Protein AF-A0A6C1PDG0-F1 (afdb_monomer_lite)

pLDDT: mean 93.35, std 4.79, range [68.06, 98.62]

Radius of gyration: 22.15 Å; chains: 1; bounding box: 51×42×56 Å

Secondary structure (DSSP, 8-state):
--TTHHHHHHHHHTS-------S--EE-HHHHHTT-----TT-TTHHHHHHHHHHHHH-HHHHHHHHH-SBTTTEEEETTEEEEPTT-S-----TTTSS-GGGSPPBTTS-TTHHHHHHHHHHHPEEPTTTT----GGGGHHHHHHHHHHHHHHHHHHHHSSS-TTHHHHHHHHHHHTTHHHHHHHHHHHHHHHHHT-

Foldseek 3Di:
DAAQVQLVVCVVVVDRGDDDDPDAFEDAQCNVCVQDDDDDPPDPCRVVVVVLLVCCAPPLVSVCCVAQNDDPQQWHQDPQAIGGDPPSPDGRPPSVRGYDPLSHGHHPRGPRCSVVVVVVSVVRHHYDPQHPDDADCVVPPQLVVQLVVLCVVPVVCCVVVVDDPVCVVVSVVSSVVSPVVVVVVSSVVSSVVVVVVD

Structure (mmCIF, N/CA/C/O backbone):
data_AF-A0A6C1PDG0-F1
#
_entry.id   AF-A0A6C1PDG0-F1
#
loop_
_atom_site.group_PDB
_atom_site.id
_atom_site.type_symbol
_atom_site.label_atom_id
_atom_site.label_alt_id
_atom_site.label_comp_id
_atom_site.label_asym_id
_atom_site.label_entity_id
_atom_site.label_seq_id
_atom_site.pdbx_PDB_ins_code
_atom_site.Cartn_x
_atom_site.Cartn_y
_atom_site.Cartn_z
_atom_site.occupancy
_atom_site.B_iso_or_equiv
_atom_site.auth_seq_id
_atom_site.auth_comp_id
_atom_site.auth_asym_id
_atom_site.auth_atom_id
_atom_site.pdbx_PDB_model_num
ATOM 1 N N . PHE A 1 1 ? -10.780 -6.781 -4.897 1.00 79.56 1 PHE A N 1
ATOM 2 C CA . PHE A 1 1 ? -12.173 -6.525 -4.487 1.00 79.56 1 PHE A CA 1
ATOM 3 C C . PHE A 1 1 ? -12.171 -6.325 -2.980 1.00 79.56 1 PHE A C 1
ATOM 5 O O . PHE A 1 1 ? -11.527 -7.122 -2.313 1.00 79.56 1 PHE A O 1
ATOM 12 N N . LYS A 1 2 ? -12.772 -5.249 -2.462 1.00 86.88 2 LYS A N 1
ATOM 13 C CA . LYS A 1 2 ? -12.833 -4.938 -1.023 1.00 86.88 2 LYS A CA 1
ATOM 14 C C . LYS A 1 2 ? -14.305 -5.033 -0.602 1.00 86.88 2 LYS A C 1
ATOM 16 O O . LYS A 1 2 ? -15.092 -4.256 -1.132 1.00 86.88 2 LYS A O 1
ATOM 21 N N . PRO A 1 3 ? -14.702 -5.953 0.293 1.00 89.88 3 PRO A N 1
ATOM 22 C CA . PRO A 1 3 ? -16.072 -5.986 0.799 1.00 89.88 3 PRO A CA 1
ATOM 23 C C . PRO A 1 3 ? -16.446 -4.640 1.433 1.00 89.88 3 PRO A C 1
ATOM 25 O O . PRO A 1 3 ? -15.637 -4.065 2.159 1.00 89.88 3 PRO A O 1
ATOM 28 N N . GLY A 1 4 ? -17.633 -4.114 1.118 1.00 87.06 4 GLY A N 1
ATOM 29 C CA . GLY A 1 4 ? -18.064 -2.781 1.561 1.00 87.06 4 GLY A CA 1
ATOM 30 C C . GLY A 1 4 ? -17.390 -1.608 0.829 1.00 87.06 4 GLY A C 1
ATOM 31 O O . GLY A 1 4 ? -17.653 -0.455 1.157 1.00 87.06 4 GLY A O 1
ATOM 32 N N . GLY A 1 5 ? -16.475 -1.881 -0.112 1.00 87.94 5 GLY A N 1
ATOM 33 C CA . GLY A 1 5 ? -15.716 -0.853 -0.824 1.00 87.94 5 GLY A CA 1
ATOM 34 C C . GLY A 1 5 ? -16.561 -0.074 -1.824 1.00 87.94 5 GLY A C 1
ATOM 35 O O . GLY A 1 5 ? -16.351 1.120 -1.978 1.00 87.94 5 GLY A O 1
ATOM 36 N N . GLN A 1 6 ? -17.537 -0.717 -2.466 1.00 90.19 6 GLN A N 1
ATOM 37 C CA . GLN A 1 6 ? -18.466 -0.021 -3.350 1.00 90.19 6 GLN A CA 1
ATOM 38 C C . GLN A 1 6 ? -19.287 1.005 -2.568 1.00 90.19 6 GLN A C 1
ATOM 40 O O . GLN A 1 6 ? -19.296 2.170 -2.936 1.00 90.19 6 GLN A O 1
ATOM 45 N N . GLU A 1 7 ? -19.907 0.585 -1.469 1.00 88.31 7 GLU A N 1
ATOM 46 C CA . GLU A 1 7 ? -20.722 1.440 -0.610 1.00 88.31 7 GLU A CA 1
ATOM 47 C C . GLU A 1 7 ? -19.892 2.593 -0.024 1.00 88.31 7 GLU A C 1
ATOM 49 O O . GLU A 1 7 ? -20.354 3.730 0.040 1.00 88.31 7 GLU A O 1
ATOM 54 N N . GLU A 1 8 ? -18.632 2.329 0.345 1.00 85.81 8 GLU A N 1
ATOM 55 C CA . GLU A 1 8 ? -17.693 3.370 0.775 1.00 85.81 8 GLU A CA 1
ATOM 56 C C . GLU A 1 8 ? -17.441 4.417 -0.324 1.00 85.81 8 GLU A C 1
ATOM 58 O O . GLU A 1 8 ? -17.440 5.616 -0.037 1.00 85.81 8 GLU A O 1
ATOM 63 N N . GLU A 1 9 ? -17.235 3.991 -1.573 1.00 88.75 9 GLU A N 1
ATOM 64 C CA . GLU A 1 9 ? -17.018 4.900 -2.702 1.00 88.75 9 GLU A CA 1
ATOM 65 C C . GLU A 1 9 ? -18.307 5.638 -3.106 1.00 88.75 9 GLU A C 1
ATOM 67 O O . GLU A 1 9 ? -18.243 6.824 -3.422 1.00 88.75 9 GLU A O 1
ATOM 72 N N . GLU A 1 10 ? -19.479 5.001 -3.029 1.00 89.69 10 GLU A N 1
ATOM 73 C CA . GLU A 1 10 ? -20.770 5.664 -3.272 1.00 89.69 10 GLU A CA 1
ATOM 74 C C . GLU A 1 10 ? -21.017 6.799 -2.274 1.00 89.69 10 GLU A C 1
ATOM 76 O O . GLU A 1 10 ? -21.421 7.893 -2.668 1.00 89.69 10 GLU A O 1
ATOM 81 N N . ILE A 1 11 ? -20.716 6.572 -0.991 1.00 84.44 11 ILE A N 1
ATOM 82 C CA . ILE A 1 11 ? -20.807 7.604 0.052 1.00 84.44 11 ILE A CA 1
ATOM 83 C C . ILE A 1 11 ? -19.779 8.710 -0.193 1.00 84.44 11 ILE A C 1
ATOM 85 O O . ILE A 1 11 ? -20.094 9.888 -0.052 1.00 84.44 11 ILE A O 1
ATOM 89 N N . ARG A 1 12 ? -18.543 8.339 -0.546 1.00 83.94 12 ARG A N 1
ATOM 90 C CA . ARG A 1 12 ? -17.442 9.287 -0.753 1.00 83.94 12 ARG A CA 1
ATOM 91 C C . ARG A 1 12 ? -17.684 10.214 -1.939 1.00 83.94 12 ARG A C 1
ATOM 93 O O . ARG A 1 12 ? -17.355 11.394 -1.852 1.00 83.94 12 ARG A O 1
ATOM 100 N N . TRP A 1 13 ? -18.187 9.673 -3.044 1.00 87.38 13 TRP A N 1
ATOM 101 C CA . TRP A 1 13 ? -18.363 10.415 -4.290 1.00 87.38 13 TRP A CA 1
ATOM 102 C C . TRP A 1 13 ? -19.782 10.927 -4.497 1.00 87.38 13 TRP A C 1
ATOM 104 O O . TRP A 1 13 ? -19.983 11.716 -5.414 1.00 87.38 13 TRP A O 1
ATOM 114 N N . GLU A 1 14 ? -20.751 10.500 -3.687 1.00 88.94 14 GLU A N 1
ATOM 115 C CA . GLU A 1 14 ? -22.176 10.828 -3.839 1.00 88.94 14 GLU A CA 1
ATOM 116 C C . GLU A 1 14 ? -22.739 10.432 -5.221 1.00 88.94 14 GLU A C 1
ATOM 118 O O . GLU A 1 14 ? -23.645 11.067 -5.759 1.00 88.94 14 GLU A O 1
ATOM 123 N N . HIS A 1 15 ? -22.187 9.375 -5.822 1.00 91.56 15 HIS A N 1
ATOM 124 C CA . HIS A 1 15 ? -22.575 8.848 -7.131 1.00 91.56 15 HIS A CA 1
ATOM 125 C C . HIS A 1 15 ? -22.663 7.323 -7.085 1.00 91.56 15 HIS A C 1
ATOM 127 O O . HIS A 1 15 ? -21.976 6.681 -6.295 1.00 91.56 15 HIS A O 1
ATOM 133 N N . LEU A 1 16 ? -23.466 6.740 -7.981 1.00 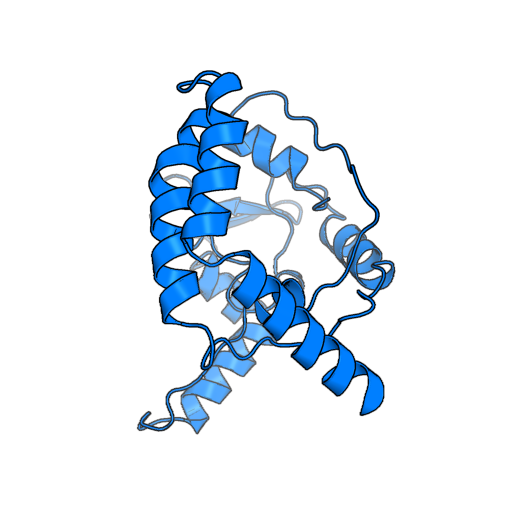90.69 16 LEU A N 1
ATOM 134 C CA . LEU A 1 16 ? -23.474 5.294 -8.212 1.00 90.69 16 LEU A CA 1
ATOM 135 C C . LEU A 1 16 ? -22.066 4.815 -8.577 1.00 90.69 16 LEU A C 1
ATOM 137 O O . LEU A 1 16 ? -21.460 5.313 -9.529 1.00 90.69 16 LEU A O 1
ATOM 141 N N . TYR A 1 17 ? -21.583 3.814 -7.852 1.00 90.31 17 TYR A N 1
ATOM 142 C CA . TYR A 1 17 ? -20.277 3.210 -8.059 1.00 90.31 17 TYR A CA 1
ATOM 143 C C . TYR A 1 17 ? -20.470 1.710 -8.233 1.00 90.31 17 TYR A C 1
ATOM 145 O O . TYR A 1 17 ? -21.264 1.098 -7.536 1.00 90.31 17 TYR A O 1
ATOM 153 N N . TYR A 1 18 ? -19.743 1.094 -9.160 1.00 89.88 18 TYR A N 1
ATOM 154 C CA . TYR A 1 18 ? -19.784 -0.355 -9.342 1.00 89.88 18 TYR A CA 1
ATOM 155 C C . TYR A 1 18 ? -18.384 -0.920 -9.193 1.00 89.88 18 TYR A C 1
ATOM 157 O O . TYR A 1 18 ? -17.496 -0.636 -10.000 1.00 89.88 18 TYR A O 1
ATOM 165 N N . GLN A 1 19 ? -18.188 -1.760 -8.179 1.00 88.62 19 GLN A N 1
ATOM 166 C CA . GLN A 1 19 ? -16.924 -2.454 -7.991 1.00 88.62 19 GLN A CA 1
ATOM 167 C C . GLN A 1 19 ? -16.975 -3.833 -8.652 1.00 88.62 19 GLN A C 1
ATOM 169 O O . GLN A 1 19 ? -17.610 -4.759 -8.154 1.00 88.62 19 GLN A O 1
ATOM 174 N N . VAL A 1 20 ? -16.243 -4.001 -9.754 1.00 88.19 20 VAL A N 1
ATOM 175 C CA . VAL A 1 20 ? -16.146 -5.286 -10.462 1.00 88.19 20 VAL A CA 1
ATOM 176 C C . VAL A 1 20 ? -14.816 -5.964 -10.143 1.00 88.19 20 VAL A C 1
ATOM 178 O O . VAL A 1 20 ? -13.740 -5.384 -10.293 1.00 88.19 20 VAL A O 1
ATOM 181 N N . GLN A 1 21 ? -14.869 -7.220 -9.699 1.00 86.44 21 GLN A N 1
ATOM 182 C CA . GLN A 1 21 ? -13.666 -8.016 -9.485 1.00 86.44 21 GLN A CA 1
ATOM 183 C C . GLN A 1 21 ? -13.102 -8.510 -10.824 1.00 86.44 21 GLN A C 1
ATOM 185 O O . GLN A 1 21 ? -13.670 -9.398 -11.450 1.00 86.44 21 GLN A O 1
ATOM 190 N N . MET A 1 22 ? -11.954 -7.968 -11.240 1.00 89.25 22 MET A N 1
ATOM 191 C CA . MET A 1 22 ? -11.300 -8.366 -12.497 1.00 89.25 22 MET A CA 1
ATOM 192 C C . MET A 1 22 ? -10.426 -9.620 -12.369 1.00 89.25 22 MET A C 1
ATOM 194 O O . MET A 1 22 ? -10.223 -10.337 -13.344 1.00 89.25 22 MET A O 1
ATOM 198 N N . THR A 1 23 ? -9.887 -9.888 -11.178 1.00 89.31 23 THR A N 1
ATOM 199 C CA . THR A 1 23 ? -8.980 -11.014 -10.920 1.00 89.31 23 THR A CA 1
ATOM 200 C C . THR A 1 23 ? -9.304 -11.691 -9.586 1.00 89.31 23 THR A C 1
ATOM 202 O O . THR A 1 23 ? -9.854 -11.047 -8.684 1.00 89.31 23 THR A O 1
ATOM 205 N N . PRO A 1 24 ? -8.973 -12.986 -9.413 1.00 89.56 24 PRO A N 1
ATOM 206 C CA . PRO A 1 24 ? -9.120 -13.663 -8.127 1.00 89.56 24 PRO A CA 1
ATOM 207 C C . PRO A 1 24 ? -8.360 -12.945 -7.006 1.00 89.56 24 PRO A C 1
ATOM 209 O O . PRO A 1 24 ? -7.290 -12.373 -7.230 1.00 89.56 24 PRO A O 1
ATOM 212 N N . ALA A 1 25 ? -8.887 -13.018 -5.783 1.00 91.38 25 ALA A N 1
ATOM 213 C CA . ALA A 1 25 ? -8.200 -12.492 -4.610 1.00 91.38 25 ALA A CA 1
ATOM 214 C C . ALA A 1 25 ? -6.823 -13.155 -4.471 1.00 91.38 25 ALA A C 1
ATOM 216 O O . ALA A 1 25 ? -6.715 -14.384 -4.470 1.00 91.38 25 ALA A O 1
ATOM 217 N N . THR A 1 26 ? -5.778 -12.333 -4.393 1.00 92.81 26 THR A N 1
ATOM 218 C CA . THR A 1 26 ? -4.386 -12.786 -4.375 1.00 92.81 26 THR A CA 1
ATOM 219 C C . THR A 1 26 ? -3.638 -12.109 -3.235 1.00 92.81 26 THR A C 1
ATOM 221 O O . THR A 1 26 ? -3.666 -10.887 -3.113 1.00 92.81 26 THR A O 1
ATOM 224 N N . LEU A 1 27 ? -2.956 -12.902 -2.411 1.00 92.94 27 LEU A N 1
ATOM 225 C CA . LEU A 1 27 ? -2.097 -12.431 -1.332 1.00 92.94 27 LEU A CA 1
ATOM 226 C C . LEU A 1 27 ? -0.672 -12.229 -1.859 1.00 92.94 27 LEU A C 1
ATOM 228 O O . LEU A 1 27 ? -0.017 -13.189 -2.272 1.00 92.94 27 LEU A O 1
ATOM 232 N N . THR A 1 28 ? -0.185 -10.992 -1.835 1.00 93.44 28 THR A N 1
ATOM 233 C CA . THR A 1 28 ? 1.153 -10.609 -2.313 1.00 93.44 28 THR A CA 1
ATOM 234 C C . THR A 1 28 ? 2.068 -10.232 -1.149 1.00 93.44 28 THR A C 1
ATOM 236 O O . THR A 1 28 ? 1.589 -9.881 -0.070 1.00 93.44 28 THR A O 1
ATOM 239 N N . THR A 1 29 ? 3.391 -10.249 -1.368 1.00 93.94 29 THR A N 1
ATOM 240 C CA . THR A 1 29 ? 4.356 -9.752 -0.369 1.00 93.94 29 THR A CA 1
ATOM 241 C C . THR A 1 29 ? 4.065 -8.298 -0.012 1.00 93.94 29 THR A C 1
ATOM 243 O O . THR A 1 29 ? 3.981 -7.974 1.165 1.00 93.94 29 THR A O 1
ATOM 246 N N . SER A 1 30 ? 3.830 -7.443 -1.016 1.00 91.25 30 SER A N 1
ATOM 247 C CA . SER A 1 30 ? 3.490 -6.030 -0.808 1.00 91.25 30 SER A CA 1
ATOM 248 C C . SER A 1 30 ? 2.234 -5.843 0.041 1.00 91.25 30 SER A C 1
ATOM 250 O O . SER A 1 30 ? 2.203 -4.944 0.871 1.00 91.25 30 SER A O 1
ATOM 252 N N . GLY A 1 31 ? 1.229 -6.711 -0.113 1.00 90.44 31 GLY A N 1
ATOM 253 C CA . GLY A 1 31 ? 0.002 -6.666 0.678 1.00 90.44 31 GLY A CA 1
ATOM 254 C C . GLY A 1 31 ? 0.229 -7.002 2.152 1.00 90.44 31 GLY A C 1
ATOM 255 O O . GLY A 1 31 ? -0.265 -6.287 3.016 1.00 90.44 31 GLY A O 1
ATOM 256 N N . ILE A 1 32 ? 1.004 -8.050 2.456 1.00 90.19 32 ILE A N 1
ATOM 257 C CA . ILE A 1 32 ? 1.231 -8.474 3.852 1.00 90.19 32 ILE A CA 1
ATOM 258 C C . ILE A 1 32 ? 2.185 -7.557 4.626 1.00 90.19 32 ILE A C 1
ATOM 260 O O . ILE A 1 32 ? 2.162 -7.568 5.853 1.00 90.19 32 ILE A O 1
ATOM 264 N N . VAL A 1 33 ? 3.009 -6.764 3.932 1.00 91.75 33 VAL A N 1
ATOM 265 C CA . VAL A 1 33 ? 3.944 -5.814 4.562 1.00 91.75 33 VAL A CA 1
ATOM 266 C C . VAL A 1 33 ? 3.472 -4.356 4.512 1.00 91.75 33 VAL A C 1
ATOM 268 O O . VAL A 1 33 ? 4.160 -3.482 5.036 1.00 91.75 33 VAL A O 1
ATOM 271 N N . ALA A 1 34 ? 2.314 -4.076 3.903 1.00 89.69 34 ALA A N 1
ATOM 272 C CA . ALA A 1 34 ? 1.837 -2.714 3.635 1.00 89.69 34 ALA A CA 1
ATOM 273 C C . ALA A 1 34 ? 1.663 -1.851 4.897 1.00 89.69 34 ALA A C 1
ATOM 275 O O . ALA A 1 34 ? 1.782 -0.630 4.833 1.00 89.69 34 ALA A O 1
ATOM 276 N N . THR A 1 35 ? 1.368 -2.481 6.036 1.00 90.38 35 THR A N 1
ATOM 277 C CA . THR A 1 35 ? 0.995 -1.807 7.290 1.00 90.38 35 THR A CA 1
ATOM 278 C C . THR A 1 35 ? 1.822 -2.311 8.470 1.00 90.38 35 THR A C 1
ATOM 280 O O . THR A 1 35 ? 1.318 -2.462 9.584 1.00 90.38 35 THR A O 1
ATOM 283 N N . MET A 1 36 ? 3.099 -2.625 8.232 1.00 90.75 36 MET A N 1
ATOM 284 C CA . MET A 1 36 ? 4.018 -2.970 9.316 1.00 90.75 36 MET A CA 1
ATOM 285 C C . MET A 1 36 ? 4.353 -1.733 10.149 1.00 90.75 36 MET A C 1
ATOM 287 O O . MET A 1 36 ? 4.649 -0.664 9.617 1.00 90.75 36 MET A O 1
ATOM 291 N N . LEU A 1 37 ? 4.360 -1.909 11.466 1.00 91.56 37 LEU A N 1
ATOM 292 C CA . LEU A 1 37 ? 4.770 -0.887 12.421 1.00 91.56 37 LEU A CA 1
ATOM 293 C C . LEU A 1 37 ? 6.138 -1.255 12.987 1.00 91.56 37 LEU A C 1
ATOM 295 O O . LEU A 1 37 ? 6.412 -2.421 13.267 1.00 91.56 37 LEU A O 1
ATOM 299 N N . ALA A 1 38 ? 6.990 -0.252 13.173 1.00 93.00 38 ALA A N 1
ATOM 300 C CA . ALA A 1 38 ? 8.311 -0.421 13.757 1.00 93.00 38 ALA A CA 1
ATOM 301 C C . ALA A 1 38 ? 8.520 0.577 14.896 1.00 93.00 38 ALA A C 1
ATOM 303 O O . ALA A 1 38 ? 8.091 1.729 14.824 1.00 93.00 38 ALA A O 1
ATOM 304 N N . VAL A 1 39 ? 9.227 0.135 15.936 1.00 95.81 39 VAL A N 1
ATOM 305 C CA . VAL A 1 39 ? 9.730 1.004 17.001 1.00 95.81 39 VAL A CA 1
ATOM 306 C C . VAL A 1 39 ? 11.200 1.278 16.719 1.00 95.81 39 VAL A C 1
ATOM 308 O O . VAL A 1 39 ? 11.973 0.356 16.465 1.00 95.81 39 VAL A O 1
ATOM 311 N N . SER A 1 40 ? 11.591 2.551 16.754 1.00 96.81 40 SER A N 1
ATOM 312 C CA . SER A 1 40 ? 12.995 2.936 16.596 1.00 96.81 40 SER A CA 1
ATOM 313 C C . SER A 1 40 ? 13.865 2.237 17.639 1.00 96.81 40 SER A C 1
ATOM 315 O O . SER A 1 40 ? 13.567 2.296 18.834 1.00 96.81 40 SER A O 1
ATOM 317 N N . SER A 1 41 ? 14.988 1.663 17.203 1.00 96.06 41 SER A N 1
ATOM 318 C CA . SER A 1 41 ? 16.004 1.081 18.091 1.00 96.06 41 SER A CA 1
ATOM 319 C C . SER A 1 41 ? 16.640 2.106 19.038 1.00 96.06 41 SER A C 1
ATOM 321 O O . SER A 1 41 ? 17.275 1.731 20.015 1.00 96.06 41 SER A O 1
ATOM 323 N N . GLN A 1 42 ? 16.450 3.402 18.769 1.00 97.56 42 GLN A N 1
ATOM 324 C CA . GLN A 1 42 ? 16.918 4.511 19.603 1.00 97.56 42 GLN A CA 1
ATOM 325 C C . GLN A 1 42 ? 15.838 5.036 20.566 1.00 97.56 42 GLN A C 1
ATOM 327 O O . GLN A 1 42 ? 16.069 6.019 21.274 1.00 97.56 42 GLN A O 1
ATOM 332 N N . SER A 1 43 ? 14.638 4.444 20.575 1.00 97.38 43 SER A N 1
ATOM 333 C CA . SER A 1 43 ? 13.586 4.841 21.510 1.00 97.38 43 SER A CA 1
ATOM 334 C C . SER A 1 43 ? 14.054 4.631 22.947 1.00 97.38 43 SER A C 1
ATOM 336 O O . SER A 1 43 ? 14.586 3.584 23.298 1.00 97.38 43 SER A O 1
ATOM 338 N N . ARG A 1 44 ? 13.798 5.617 23.810 1.00 97.81 44 ARG A N 1
ATOM 339 C CA . ARG A 1 44 ? 14.073 5.502 25.251 1.00 97.81 44 ARG A CA 1
ATOM 340 C C . ARG A 1 44 ? 13.056 4.623 25.989 1.00 97.81 44 ARG A C 1
ATOM 342 O O . ARG A 1 44 ? 13.219 4.402 27.179 1.00 97.81 44 ARG A O 1
ATOM 349 N N . ASN A 1 45 ? 11.995 4.188 25.306 1.00 97.56 45 ASN A N 1
ATOM 350 C CA . ASN A 1 45 ? 10.864 3.466 25.886 1.00 97.56 45 ASN A CA 1
ATOM 351 C C . ASN A 1 45 ? 10.364 2.386 24.910 1.00 97.56 45 ASN A C 1
ATOM 353 O O . ASN A 1 45 ? 9.217 2.434 24.464 1.00 97.56 45 ASN A O 1
ATOM 357 N N . ILE A 1 46 ? 11.235 1.456 24.506 1.00 97.62 46 ILE A N 1
ATOM 358 C CA . ILE A 1 46 ? 10.889 0.418 23.519 1.00 97.62 46 ILE A CA 1
ATOM 359 C C . ILE A 1 46 ? 9.766 -0.475 24.056 1.00 97.62 46 ILE A C 1
ATOM 361 O O . ILE A 1 46 ? 8.767 -0.676 23.370 1.00 97.62 46 ILE A O 1
ATOM 365 N N . GLU A 1 47 ? 9.881 -0.935 25.300 1.00 97.56 47 GLU A N 1
ATOM 366 C CA . GLU A 1 47 ? 8.918 -1.834 25.939 1.00 97.56 47 GLU A CA 1
ATOM 367 C C . GLU A 1 47 ? 7.535 -1.185 26.022 1.00 97.56 47 GLU A C 1
ATOM 369 O O . GLU A 1 47 ? 6.543 -1.801 25.647 1.00 97.56 47 GLU A O 1
ATOM 374 N N . LYS A 1 48 ? 7.466 0.090 26.430 1.00 97.75 48 LYS A N 1
ATOM 375 C CA . LYS A 1 48 ? 6.197 0.829 26.502 1.00 97.75 48 LYS A CA 1
ATOM 376 C C . LYS A 1 48 ? 5.605 1.143 25.133 1.00 97.75 48 LYS A C 1
ATOM 378 O O . LYS A 1 48 ? 4.387 1.119 24.990 1.00 97.75 48 LYS A O 1
ATOM 383 N N . ALA A 1 49 ? 6.435 1.409 24.126 1.00 96.81 49 ALA A N 1
ATOM 384 C CA . ALA A 1 49 ? 5.951 1.573 22.759 1.00 96.81 49 ALA A CA 1
ATOM 385 C C . ALA A 1 49 ? 5.335 0.267 22.233 1.00 96.81 49 ALA A C 1
ATOM 387 O O . ALA A 1 49 ? 4.255 0.295 21.651 1.00 96.81 49 ALA A O 1
ATOM 388 N N . VAL A 1 50 ? 5.978 -0.877 22.486 1.00 96.31 50 VAL A N 1
ATOM 389 C CA . VAL A 1 50 ? 5.444 -2.194 22.111 1.00 96.31 50 VAL A CA 1
ATOM 390 C C . VAL A 1 50 ? 4.182 -2.536 22.909 1.00 96.31 50 VAL A C 1
ATOM 392 O O . VAL A 1 50 ? 3.226 -3.025 22.319 1.00 96.31 50 VAL A O 1
ATOM 395 N N . GLU A 1 51 ? 4.129 -2.231 24.208 1.00 96.69 51 GLU A N 1
ATOM 396 C CA . GLU A 1 51 ? 2.929 -2.405 25.043 1.00 96.69 51 GLU A CA 1
ATOM 397 C C . GLU A 1 51 ? 1.741 -1.604 24.491 1.00 96.69 51 GLU A C 1
ATOM 399 O O . GLU A 1 51 ? 0.645 -2.144 24.351 1.00 96.69 51 GLU A O 1
ATOM 404 N N . TYR A 1 52 ? 1.972 -0.346 24.099 1.00 94.44 52 TYR A N 1
ATOM 405 C CA . TYR A 1 52 ? 0.956 0.484 23.454 1.00 94.44 52 TYR A CA 1
ATOM 406 C C . TYR A 1 52 ? 0.496 -0.099 22.113 1.00 94.44 52 TYR A C 1
ATOM 408 O O . TYR A 1 52 ? -0.704 -0.183 21.863 1.00 94.44 52 TYR A O 1
ATOM 416 N N . LEU A 1 53 ? 1.431 -0.531 21.259 1.00 94.75 53 LEU A N 1
ATOM 417 C CA . LEU A 1 53 ? 1.075 -1.172 19.995 1.00 94.75 53 LEU A CA 1
ATOM 418 C C . LEU A 1 53 ? 0.262 -2.445 20.235 1.00 94.75 53 LEU A C 1
ATOM 420 O O . LEU A 1 53 ? -0.760 -2.630 19.592 1.00 94.75 53 LEU A O 1
ATOM 424 N N . ASN A 1 54 ? 0.646 -3.283 21.197 1.00 95.12 54 ASN A N 1
ATOM 425 C CA . ASN A 1 54 ? -0.125 -4.473 21.537 1.00 95.12 54 ASN A CA 1
ATOM 426 C C . ASN A 1 54 ? -1.555 -4.106 21.956 1.00 95.12 54 ASN A C 1
ATOM 428 O O . ASN A 1 54 ? -2.504 -4.669 21.421 1.00 95.12 54 ASN A O 1
ATOM 432 N N . ALA A 1 55 ? -1.706 -3.106 22.829 1.00 9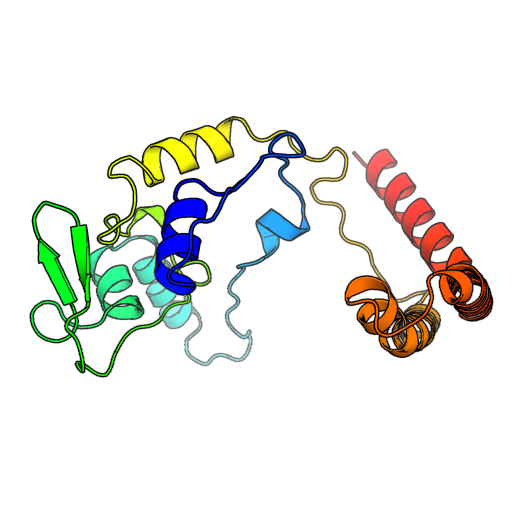5.44 55 ALA A N 1
ATOM 433 C CA . ALA A 1 55 ? -3.005 -2.619 23.278 1.00 95.44 55 ALA A CA 1
ATOM 434 C C . ALA A 1 55 ? -3.894 -2.139 22.116 1.00 95.44 55 ALA A C 1
ATOM 436 O O . ALA A 1 55 ? -5.060 -2.513 22.049 1.00 95.44 55 ALA A O 1
ATOM 437 N N . VAL A 1 56 ? -3.342 -1.392 21.152 1.00 93.50 56 VAL A N 1
ATOM 438 C CA . VAL A 1 56 ? -4.090 -0.942 19.962 1.00 93.50 56 VAL A CA 1
ATOM 439 C C . VAL A 1 56 ? -4.586 -2.112 19.101 1.00 93.50 56 VAL A C 1
ATOM 441 O O . VAL A 1 56 ? -5.627 -1.986 18.466 1.00 93.50 56 VAL A O 1
ATOM 444 N N . PHE A 1 57 ? -3.863 -3.234 19.055 1.00 93.69 57 PHE A N 1
ATOM 445 C CA . PHE A 1 57 ? -4.231 -4.406 18.248 1.00 93.69 57 PHE A CA 1
ATOM 446 C C . PHE A 1 57 ? -5.109 -5.425 18.988 1.00 93.69 57 PHE A C 1
ATOM 448 O O . PHE A 1 57 ? -5.637 -6.334 18.345 1.00 93.69 57 PHE A O 1
ATOM 455 N N . SER A 1 58 ? -5.231 -5.321 20.315 1.00 94.44 58 SER A N 1
ATOM 456 C CA . SER A 1 58 ? -5.935 -6.310 21.140 1.00 94.44 58 SER A CA 1
ATOM 457 C C . SER A 1 58 ? -7.142 -5.768 21.902 1.00 94.44 58 SER A C 1
ATOM 459 O O . SER A 1 58 ? -7.958 -6.565 22.352 1.00 94.44 58 SER A O 1
ATOM 461 N N . ASP A 1 59 ? -7.228 -4.453 22.111 1.00 95.81 59 ASP A N 1
ATOM 462 C CA . ASP A 1 59 ? -8.298 -3.816 22.879 1.00 95.81 59 ASP A CA 1
ATOM 463 C C . ASP A 1 59 ? -9.142 -2.910 21.975 1.00 95.81 59 ASP A C 1
ATOM 465 O O . ASP A 1 59 ? -8.668 -1.895 21.453 1.00 95.81 59 ASP A O 1
ATOM 469 N N . ASP A 1 60 ? -10.407 -3.285 21.796 1.00 93.94 60 ASP A N 1
ATOM 470 C CA . ASP A 1 60 ? -11.343 -2.584 20.916 1.00 93.94 60 ASP A CA 1
ATOM 471 C C . ASP A 1 60 ? -11.618 -1.155 21.398 1.00 93.94 60 ASP A C 1
ATOM 473 O O . ASP A 1 60 ? -11.768 -0.249 20.585 1.00 93.94 60 ASP A O 1
ATOM 477 N N . SER A 1 61 ? -11.611 -0.904 22.711 1.00 93.88 61 SER A N 1
ATOM 478 C CA . SER A 1 61 ? -11.830 0.441 23.254 1.00 93.88 61 SER A CA 1
ATOM 479 C C . SER A 1 61 ? -10.663 1.377 22.938 1.00 93.88 61 SER A C 1
ATOM 481 O O . SER A 1 61 ? -10.875 2.538 22.584 1.00 93.88 61 SER A O 1
ATOM 483 N N . ILE A 1 62 ? -9.430 0.865 22.988 1.00 94.75 62 ILE A N 1
ATOM 484 C CA . ILE A 1 62 ? -8.222 1.625 22.648 1.00 94.75 62 ILE A CA 1
ATOM 485 C C . ILE A 1 62 ? -8.156 1.858 21.139 1.00 94.75 62 ILE A C 1
ATOM 487 O O . ILE A 1 62 ? -7.851 2.974 20.708 1.00 94.75 62 ILE A O 1
ATOM 491 N N . TYR A 1 63 ? -8.490 0.843 20.339 1.00 94.31 63 TYR A N 1
ATOM 492 C CA . TYR A 1 63 ? -8.620 0.970 18.890 1.00 94.31 63 TYR A CA 1
ATOM 493 C C . TYR A 1 63 ? -9.646 2.050 18.509 1.00 94.31 63 TYR A C 1
ATOM 495 O O . TYR A 1 63 ? -9.334 2.974 17.752 1.00 94.31 63 TYR A O 1
ATOM 503 N N . MET A 1 64 ? -10.855 1.972 19.075 1.00 93.12 64 MET A N 1
ATOM 504 C CA . MET A 1 64 ? -11.947 2.901 18.781 1.00 93.12 64 MET A CA 1
ATOM 505 C C . MET A 1 64 ? -11.625 4.319 19.247 1.00 93.12 64 MET A C 1
ATOM 507 O O . MET A 1 64 ? -11.848 5.269 18.497 1.00 93.12 64 MET A O 1
ATOM 511 N N . LEU A 1 65 ? -11.025 4.477 20.431 1.00 93.31 65 LEU A N 1
ATOM 512 C CA . LEU A 1 65 ? -10.562 5.776 20.916 1.00 93.31 65 LEU A CA 1
ATOM 513 C C . LEU A 1 65 ? -9.515 6.384 19.979 1.00 93.31 65 LEU A C 1
ATOM 515 O O . LEU A 1 65 ? -9.587 7.570 19.659 1.00 93.31 65 LEU A O 1
ATOM 519 N N . PHE A 1 66 ? -8.550 5.580 19.529 1.00 92.50 66 PHE A N 1
ATOM 520 C CA . PHE A 1 66 ? -7.489 6.052 18.650 1.00 92.50 66 PHE A CA 1
ATOM 521 C C . PHE A 1 66 ? -8.011 6.498 17.281 1.00 92.50 66 PHE A C 1
ATOM 523 O O . PHE A 1 66 ? -7.534 7.498 16.745 1.00 92.50 66 PHE A O 1
ATOM 530 N N . HIS A 1 67 ? -8.972 5.774 16.703 1.00 92.38 67 HIS A N 1
ATOM 531 C CA . HIS A 1 67 ? -9.446 6.074 15.349 1.00 92.38 67 HIS A CA 1
ATOM 532 C C . HIS A 1 67 ? -10.631 7.037 15.304 1.00 92.38 67 HIS A C 1
ATOM 534 O O . HIS A 1 67 ? -10.711 7.897 14.427 1.00 92.38 67 HIS A O 1
ATOM 540 N N . PHE A 1 68 ? -11.539 6.938 16.268 1.00 92.75 68 PHE A N 1
ATOM 541 C CA . PHE A 1 68 ? -12.831 7.626 16.240 1.00 92.75 68 PHE A CA 1
ATOM 542 C C . PHE A 1 68 ? -13.053 8.547 17.436 1.00 92.75 68 PHE A C 1
ATOM 544 O O . 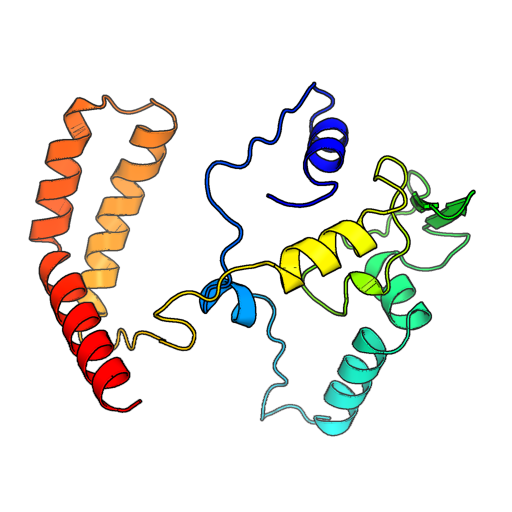PHE A 1 68 ? -14.092 9.200 17.521 1.00 92.75 68 PHE A O 1
ATOM 551 N N . GLY A 1 69 ? -12.086 8.636 18.349 1.00 93.56 69 GLY A N 1
ATOM 552 C CA . GLY A 1 69 ? -12.154 9.506 19.513 1.00 93.56 69 GLY A CA 1
ATOM 553 C C . GLY A 1 69 ? -13.119 8.991 20.578 1.00 93.56 69 GLY A C 1
ATOM 554 O O . GLY A 1 69 ? -13.433 7.812 20.670 1.00 93.56 69 GLY A O 1
ATOM 555 N N . ILE A 1 70 ? -13.571 9.906 21.428 1.00 95.06 70 ILE A N 1
ATOM 556 C CA . ILE A 1 70 ? -14.467 9.624 22.557 1.00 95.06 70 ILE A CA 1
ATOM 557 C C . ILE A 1 70 ? -15.912 9.420 22.073 1.00 95.06 70 ILE A C 1
ATOM 559 O O . ILE A 1 70 ? -16.466 10.308 21.414 1.00 95.06 70 ILE A O 1
ATOM 563 N N . GLU A 1 71 ? -16.530 8.298 22.446 1.00 94.81 71 GLU A N 1
ATOM 564 C CA . GLU A 1 71 ? -17.956 8.030 22.220 1.00 94.81 71 GLU A CA 1
ATOM 565 C C . GLU A 1 71 ? -18.843 9.075 22.926 1.00 94.81 71 GLU A C 1
ATOM 567 O O . GLU A 1 71 ? -18.542 9.545 24.021 1.00 94.81 71 GLU A O 1
ATOM 572 N N . GLY A 1 72 ? -19.926 9.498 22.276 1.00 95.56 72 GLY A N 1
ATOM 573 C CA . GLY A 1 72 ? -20.810 10.575 22.730 1.00 95.56 72 GLY A CA 1
ATOM 574 C C . GLY A 1 72 ? -20.328 11.981 22.357 1.00 95.56 72 GLY A C 1
ATOM 575 O O . GLY A 1 72 ? -21.166 12.873 22.215 1.00 95.56 72 GLY A O 1
ATOM 576 N N . THR A 1 73 ? -19.022 12.162 22.121 1.00 95.50 73 THR A N 1
ATOM 577 C CA . THR A 1 73 ? -18.416 13.437 21.691 1.00 95.50 73 THR A CA 1
ATOM 578 C C . THR A 1 73 ? -18.088 13.447 20.202 1.00 95.50 73 THR A C 1
ATOM 580 O O . THR A 1 73 ? -18.429 14.400 19.508 1.00 95.50 73 THR A O 1
ATOM 583 N N . HIS A 1 74 ? -17.447 12.388 19.701 1.00 95.00 74 HIS A N 1
ATOM 584 C CA . HIS A 1 74 ? -16.960 12.310 18.318 1.00 95.00 74 HIS A CA 1
ATOM 585 C C . HIS A 1 74 ? -17.730 11.300 17.471 1.00 95.00 74 HIS A C 1
ATOM 587 O O . HIS A 1 74 ? -17.921 11.508 16.273 1.00 95.00 74 HIS A O 1
ATOM 593 N N . HIS A 1 75 ? -18.211 10.226 18.090 1.00 94.06 75 HIS A N 1
ATOM 594 C CA . HIS A 1 75 ? -19.002 9.196 17.431 1.00 94.06 75 HIS A CA 1
ATOM 595 C C . HIS A 1 75 ? -20.049 8.610 18.382 1.00 94.06 75 HIS A C 1
ATOM 597 O O . HIS A 1 75 ? -20.018 8.870 19.585 1.00 94.06 75 HIS A O 1
ATOM 603 N N . ARG A 1 76 ? -20.974 7.817 17.843 1.00 95.44 76 ARG A N 1
ATOM 604 C CA . ARG A 1 76 ? -21.909 6.966 18.589 1.00 95.44 76 ARG A CA 1
ATOM 605 C C . ARG A 1 76 ? -22.037 5.624 17.892 1.00 95.44 76 ARG A C 1
ATOM 607 O O . ARG A 1 76 ? -21.869 5.557 16.672 1.00 95.44 76 ARG A O 1
ATOM 614 N N . ILE A 1 77 ? -22.365 4.591 18.658 1.00 95.19 77 ILE A N 1
ATOM 615 C CA . ILE A 1 77 ? -22.825 3.326 18.098 1.00 95.19 77 ILE A CA 1
ATOM 616 C C . ILE A 1 77 ? -24.354 3.313 18.120 1.00 95.19 77 ILE A C 1
ATOM 618 O O . ILE A 1 77 ? -24.971 3.405 19.178 1.00 95.19 77 ILE A O 1
ATOM 622 N N . GLU A 1 78 ? -24.965 3.222 16.944 1.00 95.00 78 GLU A N 1
ATOM 623 C CA . GLU A 1 78 ? -26.418 3.213 16.756 1.00 95.00 78 GLU A CA 1
ATOM 624 C C . GLU A 1 78 ? -26.786 2.004 15.897 1.00 95.00 78 GLU A C 1
ATOM 626 O O . GLU A 1 78 ? -26.218 1.813 14.824 1.00 95.00 78 GLU A O 1
ATOM 631 N N . ASP A 1 79 ? -27.690 1.154 16.388 1.00 94.38 79 ASP A N 1
ATOM 632 C CA . ASP A 1 79 ? -28.120 -0.078 15.707 1.00 94.38 79 ASP A CA 1
ATOM 633 C C . ASP A 1 79 ? -26.963 -1.012 15.294 1.00 94.38 79 ASP A C 1
ATOM 635 O O . ASP A 1 79 ? -27.040 -1.732 14.302 1.00 94.38 79 ASP A O 1
ATOM 639 N N . GLY A 1 80 ? -25.869 -1.001 16.066 1.00 94.00 80 GLY A N 1
ATOM 640 C CA . GLY A 1 80 ? -24.660 -1.782 15.783 1.00 94.00 80 GLY A CA 1
ATOM 641 C C . GLY A 1 80 ? -23.701 -1.137 14.778 1.00 94.00 80 GLY A C 1
ATOM 642 O O . GLY A 1 80 ? -22.683 -1.743 14.452 1.00 94.00 80 GLY A O 1
ATOM 643 N N . PHE A 1 81 ? -23.985 0.087 14.324 1.00 94.50 81 PHE A N 1
ATOM 644 C CA . PHE A 1 81 ? -23.157 0.814 13.371 1.00 94.50 81 PHE A CA 1
ATOM 645 C C . PHE A 1 81 ? -22.464 2.021 13.992 1.00 94.50 81 PHE A C 1
ATOM 647 O O . PHE A 1 81 ? -23.043 2.770 14.781 1.00 94.50 81 PHE A O 1
ATOM 654 N N . LEU A 1 82 ? -21.229 2.260 13.563 1.00 93.38 82 LEU A N 1
ATOM 655 C CA . LEU A 1 82 ? -20.489 3.466 13.894 1.00 93.38 82 LEU A CA 1
ATOM 656 C C . LEU A 1 82 ? -21.041 4.663 13.111 1.00 93.38 82 LEU A C 1
ATOM 658 O O . LEU A 1 82 ? -20.996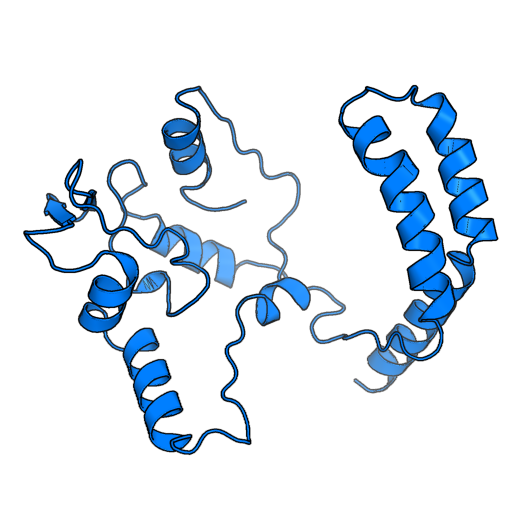 4.696 11.876 1.00 93.38 82 LEU A O 1
ATOM 662 N N . ARG A 1 83 ? -21.486 5.691 13.839 1.00 92.25 83 ARG A N 1
ATOM 663 C CA . ARG A 1 83 ? -21.888 6.991 13.296 1.00 92.25 83 ARG A CA 1
ATOM 664 C C . ARG A 1 83 ? -20.976 8.093 13.826 1.00 92.25 83 ARG A C 1
ATOM 666 O O . ARG A 1 83 ? -20.929 8.345 15.028 1.00 92.25 83 ARG A O 1
ATOM 673 N N . ALA A 1 84 ? -20.292 8.798 12.929 1.00 90.88 84 ALA A N 1
ATOM 674 C CA . ALA A 1 84 ? -19.565 10.015 13.285 1.00 90.88 84 ALA A CA 1
ATOM 675 C C . ALA A 1 84 ? -20.542 11.159 13.612 1.00 90.88 84 ALA A C 1
ATOM 677 O O . ALA A 1 84 ? -21.552 11.334 12.927 1.00 90.88 84 ALA A O 1
ATOM 678 N N . ILE A 1 85 ? -20.232 11.959 14.635 1.00 92.88 85 ILE A N 1
ATOM 679 C CA . ILE A 1 85 ? -20.999 13.160 14.980 1.00 92.88 85 ILE A CA 1
ATOM 680 C C . ILE A 1 85 ? -20.519 14.315 14.081 1.00 92.88 85 ILE A C 1
ATOM 682 O O . ILE A 1 85 ? -19.334 14.667 14.121 1.00 92.88 85 ILE A O 1
ATOM 686 N N . PRO A 1 86 ? -21.400 14.929 13.266 1.00 89.31 86 PRO A N 1
ATOM 687 C CA . PRO A 1 86 ? -21.011 16.023 12.381 1.00 89.31 86 PRO A CA 1
ATOM 688 C C . PRO A 1 86 ? -20.379 17.193 13.143 1.00 89.31 86 PRO A C 1
ATOM 690 O O . PRO A 1 86 ? -20.900 17.637 14.164 1.00 89.31 86 PRO A O 1
ATOM 693 N N . GLY A 1 87 ? -19.256 17.709 12.640 1.00 89.50 87 GLY A N 1
ATOM 694 C CA . GLY A 1 87 ? -18.570 18.864 13.229 1.00 89.50 87 GLY A CA 1
ATOM 695 C C . GLY A 1 87 ? -17.759 18.580 14.500 1.00 89.50 87 GLY A C 1
ATOM 696 O O . GLY A 1 87 ? -17.183 19.512 15.052 1.00 89.50 87 GLY A O 1
ATOM 697 N N . ALA A 1 88 ? -17.649 17.323 14.949 1.00 90.25 88 ALA A N 1
ATOM 698 C CA . ALA A 1 88 ? -16.937 16.982 16.186 1.00 90.25 88 ALA A CA 1
ATOM 699 C C . ALA A 1 88 ? -15.399 17.111 16.113 1.00 90.25 88 ALA A C 1
ATOM 701 O O . ALA A 1 88 ? -14.724 17.031 17.134 1.00 90.25 88 ALA A O 1
ATOM 702 N N . GLY A 1 89 ? -14.825 17.310 14.922 1.00 86.31 89 GLY A N 1
ATOM 703 C CA . GLY A 1 89 ? -13.411 17.672 14.755 1.00 86.31 89 GLY A CA 1
ATOM 704 C C . GLY A 1 89 ? -12.389 16.544 14.946 1.00 86.31 89 GLY A C 1
ATOM 705 O O . GLY A 1 89 ? -11.193 16.806 14.831 1.00 86.31 89 GLY A O 1
ATOM 706 N N . TYR A 1 90 ? -12.819 15.300 15.186 1.00 87.19 90 TYR A N 1
ATOM 707 C CA . TYR A 1 90 ? -11.923 14.145 15.285 1.00 87.19 90 TYR A CA 1
ATOM 708 C C . TYR A 1 90 ? -12.453 12.948 14.499 1.00 87.19 90 TYR A C 1
ATOM 710 O O . TYR A 1 90 ? -13.478 12.362 14.834 1.00 87.19 90 TYR A O 1
ATOM 718 N N . THR A 1 91 ? -11.717 12.570 13.461 1.00 75.50 91 THR A N 1
ATOM 719 C CA . THR A 1 91 ? -11.838 11.273 12.798 1.00 75.50 91 THR A CA 1
ATOM 720 C C . THR A 1 91 ? -10.497 10.950 12.150 1.00 75.50 91 THR A C 1
ATOM 722 O O . THR A 1 91 ? -9.949 11.750 11.388 1.00 75.50 91 THR A O 1
ATOM 725 N N . ARG A 1 92 ? -9.913 9.803 12.492 1.00 70.38 92 ARG A N 1
ATOM 726 C CA . ARG A 1 92 ? -8.710 9.285 11.839 1.00 70.38 92 ARG A CA 1
ATOM 727 C C . ARG A 1 92 ? -9.167 8.266 10.805 1.00 70.38 92 ARG A C 1
ATOM 729 O O . ARG A 1 92 ? -9.387 7.102 11.110 1.00 70.38 92 ARG A O 1
ATOM 736 N N . SER A 1 93 ? -9.258 8.694 9.552 1.00 68.06 93 SER A N 1
ATOM 737 C CA . SER A 1 93 ? -9.741 7.867 8.436 1.00 68.06 93 SER A CA 1
ATOM 738 C C . SER A 1 93 ? -8.787 6.743 7.990 1.00 68.06 93 SER A C 1
ATOM 740 O O . SER A 1 93 ? -9.079 6.030 7.034 1.00 68.06 93 SER A O 1
ATOM 742 N N . MET A 1 94 ? -7.644 6.554 8.659 1.00 78.44 94 MET A N 1
ATOM 743 C CA . MET A 1 94 ? -6.637 5.539 8.316 1.00 78.44 94 MET A CA 1
ATOM 744 C C . MET A 1 94 ? -6.717 4.310 9.234 1.00 78.44 94 MET A C 1
ATOM 746 O O . MET A 1 94 ? -5.701 3.823 9.724 1.00 78.44 94 MET A O 1
ATOM 750 N N . THR A 1 95 ? -7.924 3.792 9.454 1.00 87.44 95 THR A N 1
ATOM 751 C CA . THR A 1 95 ? -8.194 2.606 10.295 1.00 87.44 95 THR A CA 1
ATOM 752 C C . THR A 1 95 ? -7.456 1.350 9.834 1.00 87.44 95 THR A C 1
ATOM 754 O O . THR A 1 95 ? -7.184 0.452 10.628 1.00 87.44 95 THR A O 1
ATOM 757 N N . TRP A 1 96 ? -7.088 1.307 8.552 1.00 85.75 96 TRP A N 1
ATOM 758 C CA . TRP A 1 96 ? -6.328 0.234 7.923 1.00 85.75 96 TRP A CA 1
ATOM 759 C C . TRP A 1 96 ? -4.840 0.215 8.288 1.00 85.75 96 TRP A C 1
ATOM 761 O O . TRP A 1 96 ? -4.216 -0.828 8.131 1.00 85.75 96 TRP A O 1
ATOM 771 N N . SER A 1 97 ? -4.255 1.330 8.742 1.00 87.50 97 SER A N 1
ATOM 772 C CA . SER A 1 97 ? -2.798 1.445 8.910 1.00 87.50 97 SER A CA 1
ATOM 773 C C . SER A 1 97 ? -2.293 1.086 10.307 1.00 87.50 97 SER A C 1
ATOM 775 O O . SER A 1 97 ? -1.098 0.845 10.474 1.00 87.50 97 SER A O 1
ATOM 777 N N . MET A 1 98 ? -3.172 1.051 11.314 1.00 88.69 98 MET A N 1
ATOM 778 C CA . MET A 1 98 ? -2.785 0.819 12.705 1.00 88.69 98 MET A CA 1
ATOM 779 C C . MET A 1 98 ? -3.893 0.100 13.478 1.00 88.69 98 MET A C 1
ATOM 781 O O . MET A 1 98 ? -5.015 0.595 13.548 1.00 88.69 98 MET A O 1
ATOM 785 N N . GLY A 1 99 ? -3.573 -1.038 14.092 1.00 90.19 99 GLY A N 1
ATOM 786 C CA . GLY A 1 99 ? -4.555 -1.913 14.734 1.00 90.19 99 GLY A CA 1
ATOM 787 C C . GLY A 1 99 ? -5.192 -2.908 13.763 1.00 90.19 99 GLY A C 1
ATOM 788 O O . GLY A 1 99 ? -4.816 -2.994 12.591 1.00 90.19 99 GLY A O 1
ATOM 789 N N . SER A 1 100 ? -6.161 -3.677 14.256 1.00 91.25 100 SER A N 1
ATOM 790 C CA . SER A 1 100 ? -6.915 -4.627 13.441 1.00 91.25 100 SER A CA 1
ATOM 791 C C . SER A 1 100 ? -8.274 -4.034 13.081 1.00 91.25 100 SER A C 1
ATOM 793 O O . SER A 1 100 ? -9.102 -3.802 13.953 1.00 91.25 100 SER A O 1
ATOM 795 N N . GLN A 1 101 ? -8.554 -3.847 11.786 1.00 89.06 101 GLN A N 1
ATOM 796 C CA . GLN A 1 101 ? -9.873 -3.373 11.324 1.00 89.06 101 GLN A CA 1
ATOM 797 C C . GLN A 1 101 ? -11.029 -4.277 11.771 1.00 89.06 101 GLN A C 1
ATOM 799 O O . GLN A 1 101 ? -12.164 -3.833 11.853 1.00 89.06 101 GLN A O 1
ATOM 804 N N . PHE A 1 102 ? -10.746 -5.531 12.127 1.00 92.81 102 PHE A N 1
ATOM 805 C CA . PHE A 1 102 ? -11.747 -6.439 12.676 1.00 92.81 102 PHE A CA 1
ATOM 806 C C . PHE A 1 102 ? -12.237 -6.071 14.087 1.00 92.81 102 PHE A C 1
ATOM 808 O O . PHE A 1 102 ? -13.161 -6.725 14.561 1.00 92.81 102 PHE A O 1
ATOM 815 N N . GLN A 1 103 ? -11.613 -5.088 14.743 1.00 92.62 103 GLN A N 1
ATOM 816 C CA . GLN A 1 103 ? -12.035 -4.513 16.029 1.00 92.62 103 GLN A CA 1
ATOM 817 C C . GLN A 1 103 ? -13.065 -3.386 15.851 1.00 92.62 103 GLN A C 1
ATOM 819 O O . GLN A 1 103 ? -13.705 -2.957 16.807 1.00 92.62 103 GLN A O 1
ATOM 824 N N . GLN A 1 104 ? -13.214 -2.876 14.627 1.00 91.25 104 GLN A N 1
ATOM 825 C CA . GLN A 1 104 ? -14.161 -1.823 14.298 1.00 91.25 104 GLN A CA 1
ATOM 826 C C . GLN A 1 104 ? -15.571 -2.412 14.139 1.00 91.25 104 GLN A C 1
ATOM 828 O O . GLN A 1 104 ? -15.747 -3.421 13.464 1.00 91.25 104 GLN A O 1
ATOM 833 N N . VAL A 1 105 ? -16.606 -1.748 14.655 1.00 92.75 105 VAL A N 1
ATOM 834 C CA . VAL A 1 105 ? -17.991 -2.044 14.234 1.00 92.75 105 VAL A CA 1
ATOM 835 C C . VAL A 1 105 ? -18.280 -1.407 12.867 1.00 92.75 105 VAL A C 1
ATOM 837 O O . VAL A 1 105 ? -17.784 -0.306 12.615 1.00 92.75 105 VAL A O 1
ATOM 840 N N . PRO A 1 106 ? -19.056 -2.044 11.969 1.00 92.62 106 PRO A N 1
ATOM 841 C CA . PRO A 1 106 ? -19.321 -1.493 10.639 1.00 92.62 106 PRO A CA 1
ATOM 842 C C . PRO A 1 106 ? -19.803 -0.040 10.710 1.00 92.62 106 PRO A C 1
ATOM 844 O O . PRO A 1 106 ? -20.603 0.321 11.571 1.00 92.62 106 PRO A O 1
ATOM 847 N N . SER A 1 107 ? -19.315 0.821 9.825 1.00 90.62 107 SER A N 1
ATOM 848 C CA . SER A 1 107 ? -19.797 2.202 9.752 1.00 90.62 107 SER A CA 1
ATOM 849 C C . SER A 1 107 ? -21.180 2.258 9.116 1.00 90.62 107 SER A C 1
ATOM 851 O O . SER A 1 107 ? -21.513 1.430 8.268 1.00 90.62 107 SER A O 1
ATOM 853 N N . VAL A 1 108 ? -21.982 3.264 9.475 1.00 90.06 108 VAL A N 1
ATOM 854 C CA . VAL A 1 108 ? -23.264 3.520 8.800 1.00 90.06 108 VAL A CA 1
ATOM 855 C C . VAL A 1 108 ? -23.044 3.594 7.285 1.00 90.06 108 VAL A C 1
ATOM 857 O O . VAL A 1 108 ? -22.189 4.343 6.815 1.00 90.06 108 VAL A O 1
ATOM 860 N N . GLY A 1 109 ? -23.826 2.811 6.538 1.00 87.69 109 GLY A N 1
ATOM 861 C CA . GLY A 1 109 ? -23.726 2.683 5.082 1.00 87.69 109 GLY A CA 1
ATOM 862 C C . GLY A 1 109 ? -22.926 1.466 4.607 1.00 87.69 109 GLY A C 1
ATOM 863 O O . GLY A 1 109 ? -23.082 1.060 3.462 1.00 87.69 109 GLY A O 1
ATOM 864 N N . GLN A 1 110 ? -22.138 0.829 5.476 1.00 89.75 110 GLN A N 1
ATOM 865 C CA . GLN A 1 110 ? -21.503 -0.452 5.163 1.00 89.75 110 GLN A CA 1
ATOM 866 C C . GLN A 1 110 ? -22.462 -1.626 5.417 1.00 89.75 110 GLN A C 1
ATOM 868 O O . GLN A 1 110 ? -23.340 -1.535 6.279 1.00 89.75 110 GLN A O 1
ATOM 873 N N . PRO A 1 111 ? -22.282 -2.765 4.726 1.00 91.81 111 PRO A N 1
ATOM 874 C CA . PRO A 1 111 ? -22.965 -4.003 5.079 1.00 91.81 111 PRO A CA 1
ATOM 875 C C . PRO A 1 111 ? -22.642 -4.435 6.517 1.00 91.81 111 PRO A C 1
ATOM 877 O O . PRO A 1 111 ? -21.487 -4.377 6.940 1.00 91.81 111 PRO A O 1
ATOM 880 N N . ALA A 1 112 ? -23.644 -4.921 7.256 1.00 93.94 112 ALA A N 1
ATOM 881 C CA . ALA A 1 112 ? -23.461 -5.404 8.631 1.00 93.94 112 ALA A CA 1
ATOM 882 C C . ALA A 1 112 ? -22.449 -6.561 8.733 1.00 93.94 112 ALA A C 1
ATOM 884 O O . ALA A 1 112 ? -21.784 -6.715 9.749 1.00 93.94 112 ALA A O 1
ATOM 885 N N . ASP A 1 113 ? -22.325 -7.352 7.666 1.00 94.62 113 ASP A N 1
ATOM 886 C CA . ASP A 1 113 ? -21.464 -8.528 7.539 1.00 94.62 113 ASP A CA 1
ATOM 887 C C . ASP A 1 113 ? -20.130 -8.230 6.818 1.00 94.62 113 ASP A C 1
ATOM 889 O O . ASP A 1 113 ? -19.463 -9.132 6.300 1.00 94.62 113 ASP A O 1
ATOM 893 N N . VAL A 1 114 ? -19.733 -6.952 6.719 1.00 93.56 114 VAL A N 1
ATOM 894 C CA . VAL A 1 114 ? -18.525 -6.533 5.984 1.00 93.56 114 VAL A CA 1
ATOM 895 C C . VAL A 1 114 ? -17.260 -7.237 6.488 1.00 93.56 114 VAL A C 1
ATOM 897 O O . VAL A 1 114 ? -16.382 -7.591 5.691 1.00 93.56 114 VAL A O 1
ATOM 900 N N . TRP A 1 115 ? -17.164 -7.500 7.792 1.00 93.75 115 TRP A N 1
ATOM 901 C CA . TRP A 1 115 ? -15.989 -8.128 8.391 1.00 93.75 115 TRP A CA 1
ATOM 902 C C . TRP A 1 115 ? -15.967 -9.639 8.199 1.00 93.75 115 TRP A C 1
ATOM 904 O O . TRP A 1 115 ? -14.899 -10.191 7.936 1.00 93.75 115 TRP A O 1
ATOM 914 N N . GLU A 1 116 ? -17.117 -10.304 8.253 1.00 95.44 116 GLU A N 1
ATOM 915 C CA . GLU A 1 116 ? -17.297 -11.711 7.896 1.00 95.44 116 GLU A CA 1
ATOM 916 C C . GLU A 1 116 ? -16.870 -11.935 6.443 1.00 95.44 116 GLU A C 1
ATOM 918 O O . GLU A 1 116 ? -15.953 -12.720 6.187 1.00 95.44 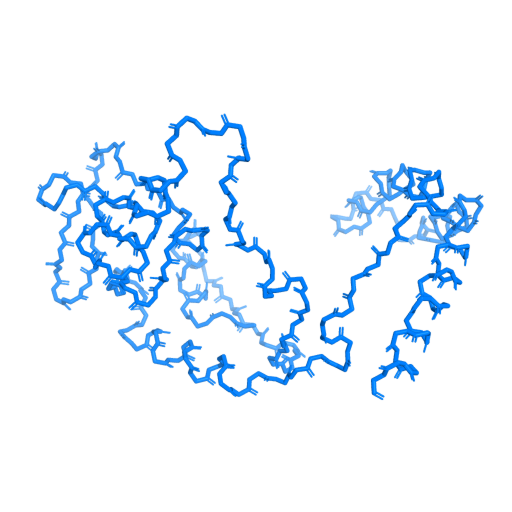116 GLU A O 1
ATOM 923 N N . ARG A 1 117 ? -17.410 -11.137 5.510 1.00 94.44 117 ARG A N 1
ATOM 924 C CA . ARG A 1 117 ? -17.022 -11.173 4.089 1.00 94.44 117 ARG A CA 1
ATOM 925 C C . ARG A 1 117 ? -15.527 -10.926 3.897 1.00 94.44 117 ARG A C 1
ATOM 927 O O . ARG A 1 117 ? -14.887 -11.564 3.063 1.00 94.44 117 ARG A O 1
ATOM 934 N N . THR A 1 118 ? -14.947 -10.006 4.669 1.00 93.75 118 THR A N 1
ATOM 935 C CA . THR A 1 118 ? -13.507 -9.713 4.611 1.00 93.75 118 THR A CA 1
ATOM 936 C C . THR A 1 118 ? -12.668 -10.890 5.110 1.00 93.75 118 THR A C 1
ATOM 938 O O . THR A 1 118 ? -11.657 -11.221 4.489 1.00 93.75 118 THR A O 1
ATOM 941 N N . ARG A 1 119 ? -13.078 -11.572 6.189 1.00 94.31 119 ARG A N 1
ATOM 942 C CA . ARG A 1 119 ? -12.396 -12.786 6.673 1.00 94.31 119 ARG A CA 1
ATOM 943 C C . ARG A 1 119 ? -12.464 -13.912 5.645 1.00 94.31 119 ARG A C 1
ATOM 945 O O . ARG A 1 119 ? -11.438 -14.534 5.378 1.00 94.31 119 ARG A O 1
ATOM 952 N N . GLU A 1 120 ? -13.626 -14.140 5.041 1.00 94.00 120 GLU A N 1
ATOM 953 C CA . GLU A 1 120 ? -13.811 -15.150 3.992 1.00 94.00 120 GLU A CA 1
ATOM 954 C C . GLU A 1 120 ? -12.954 -14.859 2.755 1.00 94.00 120 GLU A C 1
ATOM 956 O O . GLU A 1 120 ? -12.279 -15.749 2.226 1.00 94.00 120 GLU A O 1
ATOM 961 N N . LEU A 1 121 ? -12.911 -13.597 2.319 1.00 93.00 121 LEU A N 1
ATOM 962 C CA . LEU A 1 121 ? -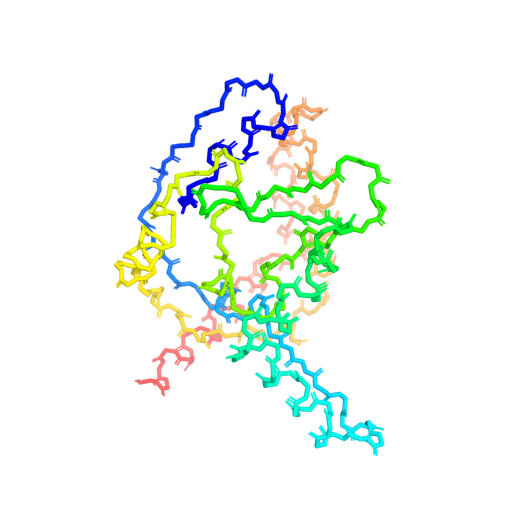12.062 -13.172 1.210 1.00 93.00 121 LEU A CA 1
ATOM 963 C C . LEU A 1 121 ? -10.575 -13.388 1.524 1.00 93.00 121 LEU A C 1
ATOM 965 O O . LEU A 1 121 ? -9.841 -13.924 0.696 1.00 93.00 121 LEU A O 1
ATOM 969 N N . ASN A 1 122 ? -10.134 -13.015 2.728 1.00 92.06 122 ASN A N 1
ATOM 970 C CA . ASN A 1 122 ? -8.750 -13.205 3.156 1.00 92.06 122 ASN A CA 1
ATOM 971 C C . ASN A 1 122 ? -8.377 -14.693 3.240 1.00 92.06 122 ASN A C 1
ATOM 973 O O . ASN A 1 122 ? -7.280 -15.070 2.833 1.00 92.06 122 ASN A O 1
ATOM 977 N N . ALA A 1 123 ? -9.284 -15.543 3.731 1.00 92.31 123 ALA A N 1
ATOM 978 C CA . ALA A 1 123 ? -9.066 -16.984 3.844 1.00 92.31 123 ALA A CA 1
ATOM 979 C C . ALA A 1 123 ? -9.049 -17.696 2.480 1.00 92.31 123 ALA A C 1
ATOM 981 O O . ALA A 1 123 ? -8.314 -18.666 2.299 1.00 92.31 123 ALA A O 1
ATOM 982 N N . SER A 1 124 ? -9.836 -17.210 1.516 1.00 92.56 124 SER A N 1
ATOM 983 C CA . SER A 1 124 ? -9.910 -17.762 0.156 1.00 92.56 124 SER A CA 1
ATOM 984 C C . SER A 1 124 ? -8.849 -17.203 -0.802 1.00 92.56 124 SER A C 1
ATOM 986 O O . SER A 1 124 ? -8.679 -17.733 -1.905 1.00 92.56 124 SER A O 1
ATOM 988 N N . ALA A 1 125 ? -8.118 -16.157 -0.401 1.00 93.75 125 ALA A N 1
ATOM 989 C CA . ALA A 1 125 ? -7.110 -15.519 -1.235 1.00 93.75 125 ALA A CA 1
ATOM 990 C C . ALA A 1 125 ? -5.977 -16.489 -1.601 1.00 93.75 125 ALA A C 1
ATOM 992 O O . ALA A 1 125 ? -5.347 -17.130 -0.755 1.00 93.75 125 ALA A O 1
ATOM 993 N N . ARG A 1 126 ? -5.664 -16.559 -2.896 1.00 95.00 126 ARG A N 1
ATOM 994 C CA . ARG A 1 126 ? -4.558 -17.375 -3.397 1.00 95.00 126 ARG A CA 1
ATOM 995 C C . ARG A 1 126 ? -3.241 -16.704 -3.043 1.00 95.00 126 ARG A C 1
ATOM 997 O O . ARG A 1 126 ? -3.039 -15.532 -3.341 1.00 95.00 126 ARG A O 1
ATOM 1004 N N . LYS A 1 127 ? -2.315 -17.438 -2.437 1.00 94.88 127 LYS A N 1
ATOM 1005 C CA . LYS A 1 127 ? -0.961 -16.924 -2.205 1.00 94.88 127 LYS A CA 1
ATOM 1006 C C . LYS A 1 127 ? -0.249 -16.745 -3.545 1.00 94.88 127 LYS A C 1
ATOM 1008 O O . LYS A 1 127 ? -0.292 -17.647 -4.380 1.00 94.88 127 LYS A O 1
ATOM 1013 N N . SER A 1 128 ? 0.401 -15.599 -3.741 1.00 94.50 128 SER A N 1
ATOM 1014 C CA . SER A 1 128 ? 1.307 -15.400 -4.873 1.00 94.50 128 SER A CA 1
ATOM 1015 C C . SER A 1 128 ? 2.387 -16.494 -4.869 1.00 94.50 128 SER A C 1
ATOM 1017 O O . SER A 1 128 ? 2.904 -16.806 -3.790 1.00 94.50 128 SER A O 1
ATOM 1019 N N . PRO A 1 129 ? 2.775 -17.051 -6.033 1.00 92.94 129 PRO A N 1
ATOM 1020 C CA . PRO A 1 129 ? 3.929 -17.949 -6.133 1.00 92.94 129 PRO A CA 1
ATOM 1021 C C . PRO A 1 129 ? 5.208 -17.343 -5.539 1.00 92.94 129 PRO A C 1
ATOM 1023 O O . PRO A 1 129 ? 6.027 -18.054 -4.961 1.00 92.94 129 PRO A O 1
ATOM 1026 N N . ASP A 1 130 ? 5.322 -16.015 -5.600 1.00 94.25 130 ASP A N 1
ATOM 1027 C CA . ASP A 1 130 ? 6.487 -15.255 -5.145 1.00 94.25 130 ASP A CA 1
ATOM 1028 C C . ASP A 1 130 ? 6.262 -14.609 -3.767 1.00 94.25 130 ASP A C 1
ATOM 1030 O O . ASP A 1 130 ? 6.930 -13.647 -3.387 1.00 94.25 130 ASP A O 1
ATOM 1034 N N . LEU A 1 131 ? 5.301 -15.121 -2.986 1.00 95.31 131 LEU A N 1
ATOM 1035 C CA . LEU A 1 131 ? 5.027 -14.622 -1.640 1.00 95.31 131 LEU A CA 1
ATOM 1036 C C . LEU A 1 131 ? 6.255 -14.792 -0.729 1.00 95.31 131 LEU A C 1
ATOM 1038 O O . LEU A 1 131 ? 6.713 -15.910 -0.464 1.00 95.31 131 LEU A O 1
ATOM 1042 N N . GLY A 1 132 ? 6.733 -13.665 -0.204 1.00 94.06 132 GLY A N 1
ATOM 1043 C CA . GLY A 1 132 ? 7.938 -13.542 0.612 1.00 94.06 132 GLY A CA 1
ATOM 1044 C C . GLY A 1 132 ? 9.190 -13.122 -0.165 1.00 94.06 132 GLY A C 1
ATOM 1045 O O . GLY A 1 132 ? 10.202 -12.843 0.470 1.00 94.06 132 GLY A O 1
ATOM 1046 N N . PHE A 1 133 ? 9.143 -13.047 -1.500 1.00 95.94 133 PHE A N 1
ATOM 1047 C CA . PHE A 1 133 ? 10.237 -12.468 -2.277 1.00 95.94 133 PHE A CA 1
ATOM 1048 C C . PHE A 1 133 ? 10.300 -10.957 -2.034 1.00 95.94 133 PHE A C 1
ATOM 1050 O O . PHE A 1 133 ? 9.278 -10.266 -2.111 1.00 95.94 133 PHE A O 1
ATOM 1057 N N . ASN A 1 134 ? 11.500 -10.460 -1.743 1.00 94.31 134 ASN A N 1
ATOM 1058 C CA . ASN A 1 134 ? 11.795 -9.044 -1.587 1.00 94.31 134 ASN A CA 1
ATOM 1059 C C . ASN A 1 134 ? 13.027 -8.723 -2.435 1.00 94.31 134 ASN A C 1
ATOM 1061 O O . ASN A 1 134 ? 14.075 -9.342 -2.256 1.00 94.31 134 ASN A O 1
ATOM 1065 N N . PHE A 1 135 ? 12.864 -7.802 -3.377 1.00 96.00 135 PHE A N 1
ATOM 1066 C CA . PHE A 1 135 ? 13.906 -7.424 -4.317 1.00 96.00 135 PHE A CA 1
ATOM 1067 C C . PHE A 1 135 ? 14.936 -6.519 -3.635 1.00 96.00 135 PHE A C 1
ATOM 1069 O O . PHE A 1 135 ? 14.562 -5.520 -3.022 1.00 96.00 135 PHE A O 1
ATOM 1076 N N . ASP A 1 136 ? 16.221 -6.840 -3.775 1.00 97.38 136 ASP A N 1
ATOM 1077 C CA . ASP A 1 136 ? 17.322 -5.961 -3.390 1.00 97.38 136 ASP A CA 1
ATOM 1078 C C . ASP A 1 136 ? 17.712 -5.070 -4.584 1.00 97.38 136 ASP A C 1
ATOM 1080 O O . ASP A 1 136 ? 18.341 -5.544 -5.535 1.00 97.38 136 ASP A O 1
ATOM 1084 N N . PRO A 1 137 ? 17.378 -3.769 -4.565 1.00 96.88 137 PRO A N 1
ATOM 1085 C CA . PRO A 1 137 ? 17.652 -2.884 -5.685 1.00 96.88 137 PRO A CA 1
ATOM 1086 C C . PRO A 1 137 ? 19.108 -2.406 -5.747 1.00 96.88 137 PRO A C 1
ATOM 1088 O O . PRO A 1 137 ? 19.442 -1.669 -6.672 1.00 96.88 137 PRO A O 1
ATOM 1091 N N . THR A 1 138 ? 19.973 -2.772 -4.790 1.00 98.25 138 THR A N 1
ATOM 1092 C CA . THR A 1 138 ? 21.307 -2.167 -4.601 1.00 98.25 138 THR A CA 1
ATOM 1093 C C . THR A 1 138 ? 22.155 -2.165 -5.877 1.00 98.25 138 THR A C 1
ATOM 1095 O O . THR A 1 138 ? 22.812 -1.170 -6.177 1.00 98.25 138 THR A O 1
ATOM 1098 N N . ALA A 1 139 ? 22.102 -3.238 -6.672 1.00 98.00 139 ALA A N 1
ATOM 1099 C CA . ALA A 1 139 ? 22.872 -3.363 -7.912 1.00 98.00 139 ALA A CA 1
ATOM 1100 C C . ALA A 1 139 ? 22.341 -2.514 -9.089 1.00 98.00 139 ALA A C 1
ATOM 1102 O O . ALA A 1 139 ? 23.048 -2.360 -10.087 1.00 98.00 139 ALA A O 1
ATOM 1103 N N . VAL A 1 140 ? 21.114 -1.986 -8.995 1.00 98.31 140 VAL A N 1
ATOM 1104 C CA . VAL A 1 140 ? 20.416 -1.278 -10.087 1.00 98.31 140 VAL A CA 1
ATOM 1105 C C . VAL A 1 140 ? 19.753 0.041 -9.650 1.00 98.31 140 VAL A C 1
ATOM 1107 O O . VAL A 1 140 ? 18.819 0.532 -10.286 1.00 98.31 140 VAL A O 1
ATOM 1110 N N . VAL A 1 141 ? 20.214 0.642 -8.545 1.00 98.19 141 VAL A N 1
ATOM 1111 C CA . VAL A 1 141 ? 19.654 1.901 -8.006 1.00 98.19 141 VAL A CA 1
ATOM 1112 C C . VAL A 1 141 ? 19.685 3.034 -9.036 1.00 98.19 141 VAL A C 1
ATOM 1114 O O . VAL A 1 141 ? 18.750 3.834 -9.100 1.00 98.19 141 VAL A O 1
ATOM 1117 N N . SER A 1 142 ? 20.741 3.109 -9.853 1.00 98.06 142 SER A N 1
ATOM 1118 C CA . SER A 1 142 ? 20.874 4.163 -10.865 1.00 98.06 142 SER A CA 1
ATOM 1119 C C . SER A 1 142 ? 19.801 4.042 -11.947 1.00 98.06 142 SER A C 1
ATOM 1121 O O . SER A 1 142 ? 19.131 5.022 -12.268 1.00 98.06 142 SER A O 1
ATOM 1123 N N . GLU A 1 143 ? 19.590 2.832 -12.458 1.00 98.44 143 GLU A N 1
ATOM 1124 C CA . GLU A 1 143 ? 18.608 2.511 -13.493 1.00 98.44 143 GLU A CA 1
ATOM 1125 C C . GLU A 1 143 ? 17.183 2.728 -12.970 1.00 98.44 143 GLU A C 1
ATOM 1127 O O . GLU A 1 143 ? 16.338 3.270 -13.680 1.00 98.44 143 GLU A O 1
ATOM 1132 N N . ILE A 1 144 ? 16.910 2.388 -11.705 1.00 98.12 144 ILE A N 1
ATOM 1133 C CA . ILE A 1 144 ? 15.621 2.688 -11.059 1.00 98.12 144 ILE A CA 1
ATOM 1134 C C . ILE A 1 144 ? 15.362 4.199 -11.048 1.00 98.12 144 ILE A C 1
ATOM 1136 O O . ILE A 1 144 ? 14.265 4.640 -11.384 1.00 98.12 144 ILE A O 1
ATOM 1140 N N . GLY A 1 145 ? 16.368 5.006 -10.699 1.00 97.94 145 GLY A N 1
ATOM 1141 C CA . GLY A 1 145 ? 16.253 6.465 -10.735 1.00 97.94 145 GLY A CA 1
ATOM 1142 C C . GLY A 1 145 ? 15.951 6.995 -12.141 1.00 97.94 145 GLY A C 1
ATOM 1143 O O . GLY A 1 145 ? 15.034 7.796 -12.312 1.00 97.94 145 GLY A O 1
ATOM 1144 N N . GLN A 1 146 ? 16.674 6.506 -13.152 1.00 97.94 146 GLN A N 1
ATOM 1145 C CA . GLN A 1 146 ? 16.504 6.931 -14.546 1.00 97.94 146 GLN A CA 1
ATOM 1146 C C . GLN A 1 146 ? 15.139 6.514 -15.118 1.00 97.94 146 GLN A C 1
ATOM 1148 O O . GLN A 1 146 ? 14.442 7.325 -15.728 1.00 97.94 146 GLN A O 1
ATOM 1153 N N . THR A 1 147 ? 14.717 5.271 -14.882 1.00 98.38 147 THR A N 1
ATOM 1154 C CA . THR A 1 147 ? 13.410 4.760 -15.336 1.00 98.38 147 THR A CA 1
ATOM 1155 C C . THR A 1 147 ? 12.236 5.427 -14.619 1.00 98.38 147 THR A C 1
ATOM 1157 O O . THR A 1 147 ? 11.178 5.620 -15.227 1.00 98.38 147 THR A O 1
ATOM 1160 N N . ARG A 1 148 ? 12.415 5.855 -13.360 1.00 98.06 148 ARG A N 1
ATOM 1161 C CA . ARG A 1 148 ? 11.422 6.663 -12.640 1.00 98.06 148 ARG A CA 1
ATOM 1162 C C . ARG A 1 148 ? 11.203 8.014 -13.310 1.00 98.06 148 ARG A C 1
ATOM 1164 O O . ARG A 1 148 ? 10.055 8.374 -13.524 1.00 98.06 148 ARG A O 1
ATOM 1171 N N . SER A 1 149 ? 12.263 8.720 -13.707 1.00 97.81 149 SER A N 1
ATOM 1172 C CA . SER A 1 149 ? 12.121 9.998 -14.420 1.00 97.81 149 SER A CA 1
ATOM 1173 C C . SER A 1 149 ? 11.350 9.855 -15.734 1.00 97.81 149 SER A C 1
ATOM 1175 O O . SER A 1 149 ? 10.510 10.697 -16.035 1.00 97.81 149 SER A O 1
ATOM 1177 N N . VAL A 1 150 ? 11.575 8.769 -16.483 1.00 97.81 150 VAL A N 1
ATOM 1178 C CA . VAL A 1 150 ? 10.774 8.470 -17.683 1.00 97.81 150 VAL A CA 1
ATOM 1179 C C . VAL A 1 150 ? 9.317 8.188 -17.303 1.00 97.81 150 VAL A C 1
ATOM 1181 O O . VAL A 1 150 ? 8.402 8.722 -17.917 1.00 97.81 150 VAL A O 1
ATOM 1184 N N . SER A 1 151 ? 9.071 7.390 -16.264 1.00 97.06 151 SER A N 1
ATOM 1185 C CA . SER A 1 151 ? 7.703 7.095 -15.817 1.00 97.06 151 SER A CA 1
ATOM 1186 C C . SER A 1 151 ? 6.942 8.359 -15.391 1.00 97.06 151 SER A C 1
ATOM 1188 O O . SER A 1 151 ? 5.797 8.544 -15.803 1.00 97.06 151 SER A O 1
ATOM 1190 N N . ASP A 1 152 ? 7.589 9.249 -14.634 1.00 97.00 152 ASP A N 1
ATOM 1191 C CA . ASP A 1 152 ? 7.019 10.518 -14.164 1.00 97.00 152 ASP A CA 1
ATOM 1192 C C . ASP A 1 152 ? 6.666 11.463 -15.336 1.00 97.00 152 ASP A C 1
ATOM 1194 O O . ASP A 1 152 ? 5.698 12.216 -15.253 1.00 97.00 152 ASP A O 1
ATOM 1198 N N . GLU A 1 153 ? 7.408 11.403 -16.450 1.00 96.31 153 GLU A N 1
ATOM 1199 C CA . GLU A 1 153 ? 7.160 12.211 -17.655 1.00 96.31 153 GLU A CA 1
ATOM 1200 C C . GLU A 1 153 ? 5.932 11.736 -18.465 1.00 96.31 153 GLU A C 1
ATOM 1202 O O . GLU A 1 153 ? 5.234 12.560 -19.072 1.00 96.31 153 GLU A O 1
ATOM 1207 N N . TYR A 1 154 ? 5.678 10.423 -18.508 1.00 97.12 154 TYR A N 1
ATOM 1208 C CA . TYR A 1 154 ? 4.739 9.820 -19.467 1.00 97.12 154 TYR A CA 1
ATOM 1209 C C . TYR A 1 154 ? 3.483 9.212 -18.846 1.00 97.12 154 TYR A C 1
ATOM 1211 O O . TYR A 1 154 ? 2.400 9.366 -19.411 1.00 97.12 154 TYR A O 1
ATOM 1219 N N . VAL A 1 155 ? 3.601 8.500 -17.719 1.00 96.06 155 VAL A N 1
ATOM 1220 C CA . VAL A 1 155 ? 2.550 7.577 -17.251 1.00 96.06 155 VAL A CA 1
ATOM 1221 C C . VAL A 1 155 ? 1.250 8.308 -16.939 1.00 96.06 155 VAL A C 1
ATOM 1223 O O . VAL A 1 155 ? 0.198 7.868 -17.393 1.00 96.06 155 VAL A O 1
ATOM 1226 N N . ALA A 1 156 ? 1.310 9.431 -16.216 1.00 95.44 156 ALA A N 1
ATOM 1227 C CA . ALA A 1 156 ? 0.111 10.193 -15.866 1.00 95.44 156 ALA A CA 1
ATOM 1228 C C . ALA A 1 156 ? -0.658 10.632 -17.122 1.00 95.44 156 ALA A C 1
ATOM 1230 O O . ALA A 1 156 ? -1.840 10.324 -17.248 1.00 95.44 156 ALA A O 1
ATOM 1231 N N . GLY A 1 157 ? 0.045 11.231 -18.090 1.00 95.50 157 GLY A N 1
ATOM 1232 C CA . GLY A 1 157 ? -0.582 11.736 -19.308 1.00 95.50 157 GLY A CA 1
ATOM 1233 C C . GLY A 1 157 ? -1.145 10.650 -20.226 1.00 95.50 157 GLY A C 1
ATOM 1234 O O . GLY A 1 157 ? -2.139 10.861 -20.916 1.00 95.50 157 GLY A O 1
ATOM 1235 N N . LEU A 1 158 ? -0.527 9.466 -20.233 1.00 96.38 158 LEU A N 1
ATOM 1236 C CA . LEU A 1 158 ? -1.045 8.309 -20.967 1.00 96.38 158 LEU A CA 1
ATOM 1237 C C . LEU A 1 158 ? -2.287 7.702 -20.296 1.00 96.38 158 LEU A C 1
ATOM 1239 O O . LEU A 1 158 ? -3.153 7.181 -20.995 1.00 96.38 158 LEU A O 1
ATOM 1243 N N . LEU A 1 159 ? -2.379 7.752 -18.963 1.00 93.44 159 LEU A N 1
ATOM 1244 C CA . LEU A 1 159 ? -3.515 7.212 -18.209 1.00 93.44 159 LEU A CA 1
ATOM 1245 C C . LEU A 1 159 ? -4.733 8.143 -18.215 1.00 93.44 159 LEU A C 1
ATOM 1247 O O . LEU A 1 159 ? -5.858 7.657 -18.302 1.00 93.44 159 LEU A O 1
ATOM 1251 N N . ASP A 1 160 ? -4.524 9.456 -18.113 1.00 93.62 160 ASP A N 1
ATOM 1252 C CA . ASP A 1 160 ? -5.607 10.449 -18.086 1.00 93.62 160 ASP A CA 1
ATOM 1253 C C . ASP A 1 160 ? -6.005 10.972 -19.479 1.00 93.62 160 ASP A C 1
ATOM 1255 O O . ASP A 1 160 ? -7.000 11.686 -19.618 1.00 93.62 160 ASP A O 1
ATOM 1259 N N . GLY A 1 161 ? -5.259 10.585 -20.518 1.00 93.38 161 GLY A N 1
ATOM 1260 C CA . GLY A 1 161 ? -5.524 10.947 -21.909 1.00 93.38 161 GLY A CA 1
ATOM 1261 C C . GLY A 1 161 ? -5.030 12.339 -22.313 1.00 93.38 161 GLY A C 1
ATOM 1262 O O . GLY A 1 161 ? -5.353 12.795 -23.410 1.00 93.38 161 GLY A O 1
ATOM 1263 N N . THR A 1 162 ? -4.245 13.023 -21.475 1.00 95.50 162 THR A N 1
ATOM 1264 C CA . THR A 1 162 ? -3.610 14.307 -21.829 1.00 95.50 162 THR A CA 1
ATOM 1265 C C . THR A 1 162 ? -2.409 14.151 -22.767 1.00 95.50 162 THR A C 1
ATOM 1267 O O . THR A 1 162 ? -1.968 15.135 -23.365 1.00 95.50 162 THR A O 1
ATOM 1270 N N . ARG A 1 163 ? -1.912 12.923 -22.959 1.00 94.81 163 ARG A N 1
ATOM 1271 C CA . ARG A 1 163 ? -0.951 12.552 -24.007 1.00 94.81 163 ARG A CA 1
ATOM 1272 C C . ARG A 1 163 ? -1.581 11.599 -25.025 1.00 94.81 163 ARG A C 1
ATOM 1274 O O . ARG A 1 163 ? -2.386 10.741 -24.655 1.00 94.81 163 ARG A O 1
ATOM 1281 N N . PRO A 1 164 ? -1.198 11.689 -26.310 1.00 95.19 164 PRO A N 1
ATOM 1282 C CA . PRO A 1 164 ? -1.650 10.733 -27.306 1.00 95.19 164 PRO A CA 1
ATOM 1283 C C . PRO A 1 164 ? -1.048 9.349 -27.033 1.00 95.19 164 PRO A C 1
ATOM 1285 O O . PRO A 1 164 ? 0.129 9.218 -26.709 1.00 95.19 164 PRO A O 1
ATOM 1288 N N . ILE A 1 165 ? -1.830 8.290 -27.259 1.00 94.25 165 ILE A N 1
ATOM 1289 C CA . ILE A 1 165 ? -1.368 6.900 -27.087 1.00 94.25 165 ILE A CA 1
ATOM 1290 C C . ILE A 1 165 ? -0.158 6.551 -27.972 1.00 94.25 165 ILE A C 1
ATOM 1292 O O . ILE A 1 165 ? 0.587 5.624 -27.667 1.00 94.25 165 ILE A O 1
ATOM 1296 N N . ALA A 1 166 ? 0.063 7.304 -29.055 1.00 94.44 166 ALA A N 1
ATOM 1297 C CA . ALA A 1 166 ? 1.231 7.159 -29.921 1.00 94.44 166 ALA A CA 1
ATOM 1298 C C . ALA A 1 166 ? 2.565 7.392 -29.178 1.00 94.44 166 ALA A C 1
ATOM 1300 O O . ALA A 1 166 ? 3.564 6.773 -29.543 1.00 94.44 166 ALA A O 1
ATOM 1301 N N . ASP A 1 167 ? 2.568 8.184 -28.097 1.00 95.94 167 ASP A N 1
ATOM 1302 C CA . ASP A 1 167 ? 3.744 8.427 -27.245 1.00 95.94 167 ASP A CA 1
ATOM 1303 C C . ASP A 1 167 ? 4.165 7.177 -26.450 1.00 95.94 167 ASP A C 1
ATOM 1305 O O . ASP A 1 167 ? 5.265 7.124 -25.897 1.00 95.94 167 ASP A O 1
ATOM 1309 N N . TYR A 1 168 ? 3.314 6.145 -26.381 1.00 96.69 168 TYR A N 1
ATOM 1310 C CA . TYR A 1 168 ? 3.599 4.926 -25.624 1.00 96.69 168 TYR A CA 1
ATOM 1311 C C . TYR A 1 168 ? 4.874 4.225 -26.107 1.00 96.69 168 TYR A C 1
ATOM 1313 O O . TYR A 1 168 ? 5.673 3.766 -25.291 1.00 96.69 168 TYR A O 1
ATOM 1321 N N . GLN A 1 169 ? 5.101 4.175 -27.423 1.00 97.19 169 GLN A N 1
ATOM 1322 C CA . GLN A 1 169 ? 6.300 3.535 -27.966 1.00 97.19 169 GLN A CA 1
ATOM 1323 C C . GLN A 1 169 ? 7.569 4.321 -27.610 1.00 97.19 169 GLN A C 1
ATOM 1325 O O . GLN A 1 169 ? 8.573 3.719 -27.236 1.00 97.19 169 GLN A O 1
ATOM 1330 N N . GLU A 1 170 ? 7.504 5.655 -27.639 1.00 97.19 170 GLU A N 1
ATOM 1331 C CA . GLU A 1 170 ? 8.614 6.513 -27.218 1.00 97.19 170 GLU A CA 1
ATOM 1332 C C . GLU A 1 170 ? 8.946 6.306 -25.734 1.00 97.19 170 GLU A C 1
ATOM 1334 O O . GLU A 1 170 ? 10.117 6.163 -25.378 1.00 97.19 170 GLU A O 1
ATOM 1339 N N . MET A 1 171 ? 7.927 6.215 -24.872 1.00 97.81 171 MET A N 1
ATOM 1340 C CA . MET A 1 171 ? 8.115 5.894 -23.455 1.00 97.81 171 MET A CA 1
ATOM 1341 C C . MET A 1 171 ? 8.848 4.558 -23.280 1.00 97.81 171 MET A C 1
ATOM 1343 O O . MET A 1 171 ? 9.797 4.483 -22.499 1.00 97.81 171 MET A O 1
ATOM 1347 N N . LEU A 1 172 ? 8.444 3.506 -24.005 1.00 98.00 172 LEU A N 1
ATOM 1348 C CA . LEU A 1 172 ? 9.101 2.196 -23.933 1.00 98.00 172 LEU A CA 1
ATOM 1349 C C . LEU A 1 172 ? 10.572 2.261 -24.360 1.00 98.00 172 LEU A C 1
ATOM 1351 O O . LEU A 1 172 ? 11.429 1.662 -23.708 1.00 98.00 172 LEU A O 1
ATOM 1355 N N . ASP A 1 173 ? 10.881 2.998 -25.424 1.00 98.25 173 ASP A N 1
ATOM 1356 C CA . ASP A 1 173 ? 12.255 3.132 -25.908 1.00 98.25 173 ASP A CA 1
ATOM 1357 C C . ASP A 1 173 ? 13.119 3.947 -24.936 1.00 98.25 173 ASP A C 1
ATOM 1359 O O . ASP A 1 173 ? 14.254 3.558 -24.644 1.00 98.25 173 ASP A O 1
ATOM 1363 N N . LYS A 1 174 ? 12.558 5.005 -24.333 1.00 98.38 174 LYS A N 1
ATOM 1364 C CA . LYS A 1 174 ? 13.207 5.753 -23.248 1.00 98.38 174 LYS A CA 1
ATOM 1365 C C . LYS A 1 174 ? 13.438 4.887 -22.006 1.00 98.38 174 LYS A C 1
ATOM 1367 O O . LYS A 1 174 ? 14.515 4.964 -21.421 1.00 98.38 174 LYS A O 1
ATOM 1372 N N . LEU A 1 175 ? 12.485 4.034 -21.616 1.00 98.50 175 LEU A N 1
ATOM 1373 C CA . LEU A 1 175 ? 12.647 3.104 -20.488 1.00 98.50 175 LEU A CA 1
ATOM 1374 C C . LEU A 1 175 ? 13.787 2.107 -20.733 1.00 98.50 175 LEU A C 1
ATOM 1376 O O . LEU A 1 175 ? 14.617 1.893 -19.846 1.00 98.50 175 LEU A O 1
ATOM 1380 N N . ARG A 1 176 ? 13.875 1.547 -21.946 1.00 98.38 176 ARG A N 1
ATOM 1381 C CA . ARG A 1 176 ? 14.975 0.650 -22.336 1.00 98.38 176 ARG A CA 1
ATOM 1382 C C . ARG A 1 176 ? 16.320 1.365 -22.301 1.00 98.38 176 ARG A C 1
ATOM 1384 O O . ARG A 1 176 ? 17.265 0.836 -21.719 1.00 98.38 176 ARG A O 1
ATOM 1391 N N . ALA A 1 177 ? 16.397 2.573 -22.865 1.00 98.25 177 ALA A N 1
ATOM 1392 C CA . ALA A 1 177 ? 17.604 3.399 -22.832 1.00 98.25 177 ALA A CA 1
ATOM 1393 C C . ALA A 1 177 ? 18.023 3.770 -21.395 1.00 98.25 177 ALA A C 1
ATOM 1395 O O . ALA A 1 177 ? 19.213 3.808 -21.096 1.00 98.25 177 ALA A O 1
ATOM 1396 N N . ALA A 1 178 ? 17.050 3.968 -20.501 1.00 98.19 178 ALA A N 1
ATOM 1397 C CA . ALA A 1 178 ? 17.247 4.216 -19.072 1.00 98.19 178 ALA A CA 1
ATOM 1398 C C . ALA A 1 178 ? 17.609 2.955 -18.256 1.00 98.19 178 ALA A C 1
ATOM 1400 O O . ALA A 1 178 ? 17.825 3.041 -17.047 1.00 98.19 178 ALA A O 1
ATOM 1401 N N . GLY A 1 179 ? 17.684 1.780 -18.891 1.00 98.06 179 GLY A N 1
ATOM 1402 C CA . GLY A 1 179 ? 18.156 0.549 -18.260 1.00 98.06 179 GLY A CA 1
ATOM 1403 C C . GLY A 1 179 ? 17.068 -0.363 -17.693 1.00 98.06 179 GLY A C 1
ATOM 1404 O O . GLY A 1 179 ? 17.389 -1.214 -16.862 1.00 98.06 179 GLY A O 1
ATOM 1405 N N . SER A 1 180 ? 15.810 -0.260 -18.146 1.00 98.38 180 SER A N 1
ATOM 1406 C CA . SER A 1 180 ? 14.724 -1.148 -17.691 1.00 98.38 180 SER A CA 1
ATOM 1407 C C . SER A 1 180 ? 15.066 -2.636 -17.830 1.00 98.38 180 SER A C 1
ATOM 1409 O O . SER A 1 180 ? 14.781 -3.420 -16.929 1.00 98.38 180 SER A O 1
ATOM 1411 N N . GLU A 1 181 ? 15.753 -3.023 -18.908 1.00 98.44 181 GLU A N 1
ATOM 1412 C CA . GLU A 1 181 ? 16.174 -4.412 -19.145 1.00 98.44 181 GLU A CA 1
ATOM 1413 C C . GLU A 1 181 ? 17.164 -4.920 -18.087 1.00 98.44 181 GLU A C 1
ATOM 1415 O O . GLU A 1 181 ? 17.118 -6.085 -17.695 1.00 98.44 181 GLU A O 1
ATOM 1420 N N . ARG A 1 182 ? 18.034 -4.047 -17.561 1.00 98.44 182 ARG A N 1
ATOM 1421 C CA . ARG A 1 182 ? 18.958 -4.420 -16.479 1.00 98.44 182 ARG A CA 1
ATOM 1422 C C . ARG A 1 182 ? 18.222 -4.649 -15.165 1.00 98.44 182 ARG A C 1
ATOM 1424 O O . ARG A 1 182 ? 18.564 -5.586 -14.449 1.00 98.44 182 ARG A O 1
ATOM 1431 N N . ILE A 1 183 ? 17.206 -3.836 -14.871 1.00 98.62 183 ILE A N 1
ATOM 1432 C CA . ILE A 1 183 ? 16.342 -4.025 -13.696 1.00 98.62 183 ILE A CA 1
ATOM 1433 C C . ILE A 1 183 ? 15.608 -5.365 -13.805 1.00 98.62 183 ILE A C 1
ATOM 1435 O O . ILE A 1 183 ? 15.618 -6.143 -12.854 1.00 98.62 183 ILE A O 1
ATOM 1439 N N . ILE A 1 184 ? 15.020 -5.658 -14.971 1.00 98.50 184 ILE A N 1
ATOM 1440 C CA . ILE A 1 184 ? 14.302 -6.916 -15.230 1.00 98.50 184 ILE A CA 1
ATOM 1441 C C . ILE A 1 184 ? 15.238 -8.120 -15.064 1.00 98.50 184 ILE A C 1
ATOM 1443 O O . ILE A 1 184 ? 14.885 -9.073 -14.371 1.00 98.50 184 ILE A O 1
ATOM 1447 N N . ALA A 1 185 ? 16.439 -8.068 -15.647 1.00 98.62 185 ALA A N 1
ATOM 1448 C CA . ALA A 1 185 ? 17.414 -9.151 -15.547 1.00 98.62 185 ALA A CA 1
ATOM 1449 C C . ALA A 1 185 ? 17.874 -9.401 -14.101 1.00 98.62 185 ALA A C 1
ATOM 1451 O O . ALA A 1 185 ? 17.967 -10.554 -13.677 1.00 98.62 185 ALA A O 1
ATOM 1452 N N . GLU A 1 186 ? 18.129 -8.343 -13.325 1.00 98.56 186 GLU A N 1
ATOM 1453 C CA . GLU A 1 186 ? 18.541 -8.481 -11.924 1.00 98.56 186 GLU A CA 1
ATOM 1454 C C . GLU A 1 186 ? 17.400 -8.993 -11.036 1.00 98.56 186 GLU A C 1
ATOM 1456 O O . GLU A 1 186 ? 17.621 -9.876 -10.205 1.00 98.56 186 GLU A O 1
ATOM 1461 N N . LEU A 1 187 ? 16.169 -8.515 -11.251 1.00 98.12 187 LEU A N 1
ATOM 1462 C CA . LEU A 1 187 ? 14.984 -9.034 -10.568 1.00 98.12 187 LEU A CA 1
ATOM 1463 C C . LEU A 1 187 ? 14.808 -10.528 -10.848 1.00 98.12 187 LEU A C 1
ATOM 1465 O O . LEU A 1 187 ? 14.636 -11.303 -9.908 1.00 98.12 187 LEU A O 1
ATOM 1469 N N . GLN A 1 188 ? 14.907 -10.942 -12.115 1.00 98.25 188 GLN A N 1
ATOM 1470 C CA . GLN A 1 188 ? 14.784 -12.345 -12.508 1.00 98.25 188 GLN A CA 1
ATOM 1471 C C . GLN A 1 188 ? 15.875 -13.207 -11.859 1.00 98.25 188 GLN A C 1
ATOM 1473 O O . GLN A 1 188 ? 15.569 -14.241 -11.267 1.00 98.25 188 GLN A O 1
ATOM 1478 N N . ARG A 1 189 ? 17.135 -12.749 -11.874 1.00 98.44 189 ARG A N 1
ATOM 1479 C CA . ARG A 1 189 ? 18.258 -13.447 -11.231 1.00 98.44 189 ARG A CA 1
ATOM 1480 C C . ARG A 1 189 ? 18.022 -13.655 -9.732 1.00 98.44 189 ARG A C 1
ATOM 1482 O O . ARG A 1 189 ? 18.268 -14.748 -9.220 1.00 98.44 189 ARG A O 1
ATOM 1489 N N . GLN A 1 190 ? 17.571 -12.618 -9.020 1.00 98.38 190 GLN A N 1
ATOM 1490 C CA . GLN A 1 190 ? 17.274 -12.714 -7.588 1.00 98.38 190 GLN A CA 1
ATOM 1491 C C . GLN A 1 190 ? 16.076 -13.623 -7.311 1.00 98.38 190 GLN A C 1
ATOM 1493 O O . GLN A 1 190 ? 16.111 -14.402 -6.358 1.00 98.38 190 GLN A O 1
ATOM 1498 N N . LEU A 1 191 ? 15.039 -13.555 -8.147 1.00 97.44 191 LEU A N 1
ATOM 1499 C CA . LEU A 1 191 ? 13.856 -14.394 -8.012 1.00 97.44 191 LEU A CA 1
ATOM 1500 C C . LEU A 1 191 ? 14.190 -15.877 -8.211 1.00 97.44 191 LEU A C 1
ATOM 1502 O O . LEU A 1 191 ? 13.764 -16.711 -7.413 1.00 97.44 191 LEU A O 1
ATOM 1506 N N . ASP A 1 192 ? 14.990 -16.206 -9.225 1.00 97.88 192 ASP A N 1
ATOM 1507 C CA . ASP A 1 192 ? 15.425 -17.579 -9.491 1.00 97.88 192 ASP A CA 1
ATOM 1508 C C . ASP A 1 192 ? 16.286 -18.129 -8.351 1.00 97.88 192 ASP A C 1
ATOM 1510 O O . ASP A 1 192 ? 16.056 -19.246 -7.883 1.00 97.88 192 ASP A O 1
ATOM 1514 N N . ALA A 1 193 ? 17.223 -17.325 -7.838 1.00 97.50 193 ALA A N 1
ATOM 1515 C CA . ALA A 1 193 ? 18.031 -17.698 -6.680 1.00 97.50 193 ALA A CA 1
ATOM 1516 C C . ALA A 1 193 ? 17.168 -17.935 -5.427 1.00 97.50 193 ALA A C 1
ATOM 1518 O O . ALA A 1 193 ? 17.373 -18.913 -4.708 1.00 97.50 193 ALA A O 1
ATOM 1519 N N . TRP A 1 194 ? 16.177 -17.074 -5.181 1.00 96.88 194 TRP A N 1
ATOM 1520 C CA . TRP A 1 194 ? 15.253 -17.210 -4.055 1.00 96.88 194 TRP A CA 1
ATOM 1521 C C . TRP A 1 194 ? 14.356 -18.450 -4.178 1.00 96.88 194 TRP A C 1
ATOM 1523 O O . TRP A 1 194 ? 14.138 -19.146 -3.186 1.00 96.88 194 TRP A O 1
ATOM 1533 N N . ARG A 1 195 ? 13.874 -18.768 -5.387 1.00 95.38 195 ARG A N 1
ATOM 1534 C CA . ARG A 1 195 ? 13.084 -19.982 -5.654 1.00 95.38 195 ARG A CA 1
ATOM 1535 C C . ARG A 1 195 ? 13.911 -21.257 -5.490 1.00 95.38 195 ARG A C 1
ATOM 1537 O O . ARG A 1 195 ? 13.386 -22.236 -4.978 1.00 95.38 195 ARG A O 1
ATOM 1544 N N . ALA A 1 196 ? 15.182 -21.249 -5.894 1.00 96.00 196 ALA A N 1
ATOM 1545 C CA . ALA A 1 196 ? 16.076 -22.400 -5.753 1.00 96.00 196 ALA A CA 1
ATOM 1546 C C . ALA A 1 196 ? 16.485 -22.688 -4.295 1.00 96.00 196 ALA A C 1
ATOM 1548 O O . ALA A 1 196 ? 16.878 -23.808 -3.981 1.00 96.00 196 ALA A O 1
ATOM 1549 N N . ALA A 1 197 ? 16.406 -21.690 -3.411 1.00 92.62 197 ALA A N 1
ATOM 1550 C CA . ALA A 1 197 ? 16.723 -21.820 -1.988 1.00 92.62 197 ALA A CA 1
ATOM 1551 C C . ALA A 1 197 ? 15.538 -22.305 -1.121 1.00 92.62 197 ALA A C 1
ATOM 1553 O O . ALA A 1 197 ? 15.666 -22.338 0.105 1.00 92.62 197 ALA A O 1
ATOM 1554 N N . ARG A 1 198 ? 14.392 -22.630 -1.734 1.00 78.31 198 ARG A N 1
ATOM 1555 C CA . ARG A 1 198 ? 13.147 -23.039 -1.069 1.00 78.31 198 ARG A CA 1
ATOM 1556 C C . ARG A 1 198 ? 12.845 -24.526 -1.203 1.00 78.31 198 ARG A C 1
ATOM 1558 O O . ARG A 1 198 ? 13.172 -25.111 -2.256 1.00 78.31 198 ARG A O 1
#

Sequence (198 aa):
FKPGGQEEEEIRWEHLYYQVQMTPATLTTSGIVATMLAVSSQSRNIEKAVEYLNAVFSDDSIYMLFHFGIEGTHHRIEDGFLRAIPGAGYTRSMTWSMGSQFQQVPSVGQPADVWERTRELNASARKSPDLGFNFDPTAVVSEIGQTRSVSDEYVAGLLDGTRPIADYQEMLDKLRAAGSERIIAELQRQLDAWRAAR